Protein AF-A0A9E4EW95-F1 (afdb_monomer)

Solvent-accessible surface area (backbone atoms only — not comparable to full-atom values): 14679 Å² total; per-residue (Å²): 89,63,62,43,69,76,71,65,67,60,86,72,50,52,61,97,91,44,78,39,64,70,54,46,59,75,67,65,57,85,62,44,78,44,60,56,87,43,54,71,61,51,52,59,37,46,76,71,72,33,49,71,48,68,44,77,76,66,42,71,70,36,48,55,52,48,42,46,50,51,10,62,77,68,74,38,46,70,58,31,52,50,54,50,50,52,52,51,56,54,48,54,53,44,40,67,59,47,63,74,57,92,92,58,76,59,47,33,30,38,56,26,42,62,94,32,92,47,28,30,50,9,46,55,23,50,62,36,54,42,32,52,60,17,38,37,34,58,64,44,51,87,38,75,40,37,73,37,82,59,57,68,66,58,53,60,72,56,40,28,52,31,36,43,29,46,61,28,98,87,62,43,67,78,52,50,58,69,40,89,79,40,51,75,29,50,8,52,70,68,68,31,54,45,66,43,42,43,62,89,66,39,37,58,88,42,86,37,27,56,53,37,26,46,54,49,21,36,74,62,43,54,94,65,51,64,82,79,50,55,65,54,46,51,53,51,50,52,30,64,77,56,67,63,32,65,72,89,74,78,74,84,44,43,50,92,48,84,74,136

Radius of gyration: 20.09 Å; Cα contacts (8 Å, |Δi|>4): 382; chains: 1; bounding box: 51×39×61 Å

pLDDT: mean 91.16, std 10.17, range [37.75, 98.81]

Structure (mmCIF, N/CA/C/O backbone):
data_AF-A0A9E4EW95-F1
#
_entry.id   AF-A0A9E4EW95-F1
#
loop_
_atom_site.group_PDB
_atom_site.id
_atom_site.type_symbol
_atom_site.label_atom_id
_atom_site.label_alt_id
_atom_site.label_comp_id
_atom_site.label_asym_id
_atom_site.label_entity_id
_atom_site.label_seq_id
_atom_site.pdbx_PDB_ins_code
_atom_site.Cartn_x
_atom_site.Cartn_y
_atom_site.Cartn_z
_atom_site.occupancy
_atom_site.B_iso_or_equiv
_atom_site.auth_seq_id
_atom_site.auth_comp_id
_atom_site.auth_asym_id
_atom_site.auth_atom_id
_atom_site.pdbx_PDB_model_num
ATOM 1 N N . MET A 1 1 ? -13.437 18.004 9.485 1.00 66.50 1 MET A N 1
ATOM 2 C CA . MET A 1 1 ? -12.598 17.069 10.265 1.00 66.50 1 MET A CA 1
ATOM 3 C C . MET A 1 1 ? -12.919 17.323 11.726 1.00 66.50 1 MET A C 1
ATOM 5 O O . MET A 1 1 ? -13.325 18.446 12.004 1.00 66.50 1 MET A O 1
ATOM 9 N N . ASP A 1 2 ? -12.811 16.333 12.618 1.00 77.31 2 ASP A N 1
ATOM 10 C CA . ASP A 1 2 ? -12.914 16.599 14.064 1.00 77.31 2 ASP A CA 1
ATOM 11 C C . ASP A 1 2 ? -11.919 17.714 14.435 1.00 77.31 2 ASP A C 1
ATOM 13 O O . ASP A 1 2 ? -10.769 17.695 13.984 1.00 77.31 2 ASP A O 1
ATOM 17 N N . GLU A 1 3 ? -12.377 18.722 15.174 1.00 81.25 3 GLU A N 1
ATOM 18 C CA . GLU A 1 3 ? -11.581 19.910 15.497 1.00 81.25 3 GLU A CA 1
ATOM 19 C C . GLU A 1 3 ? -10.337 19.546 16.311 1.00 81.25 3 GLU A C 1
ATOM 21 O O . GLU A 1 3 ? -9.262 20.083 16.063 1.00 81.25 3 GLU A O 1
ATOM 26 N N . ARG A 1 4 ? -10.425 18.517 17.158 1.00 86.25 4 ARG A N 1
ATOM 27 C CA . ARG A 1 4 ? -9.299 18.048 17.973 1.00 86.25 4 ARG A CA 1
ATOM 28 C C . ARG A 1 4 ? -8.192 17.422 17.134 1.00 86.25 4 ARG A C 1
ATOM 30 O O . ARG A 1 4 ? -7.015 17.556 17.460 1.00 86.25 4 ARG A O 1
ATOM 37 N N . ILE A 1 5 ? -8.557 16.761 16.031 1.00 82.88 5 ILE A N 1
ATOM 38 C CA . ILE A 1 5 ? -7.587 16.251 15.050 1.00 82.88 5 ILE A CA 1
ATOM 39 C C . ILE A 1 5 ? -6.911 17.431 14.349 1.00 82.88 5 ILE A C 1
ATOM 41 O O . ILE A 1 5 ? -5.690 17.455 14.214 1.00 82.88 5 ILE A O 1
ATOM 45 N N . ARG A 1 6 ? -7.698 18.432 13.932 1.00 80.06 6 ARG A N 1
ATOM 46 C CA . ARG A 1 6 ? -7.185 19.625 13.243 1.00 80.06 6 ARG A CA 1
ATOM 47 C C . ARG A 1 6 ? -6.208 20.415 14.111 1.00 80.06 6 ARG A C 1
ATOM 49 O O . ARG A 1 6 ? -5.165 20.832 13.621 1.00 80.06 6 ARG A O 1
ATOM 56 N N . GLU A 1 7 ? -6.544 20.599 15.378 1.00 87.25 7 GLU A N 1
ATOM 57 C CA . GLU A 1 7 ? -5.752 21.365 16.339 1.00 87.25 7 GLU A CA 1
ATOM 58 C C . GLU A 1 7 ? -4.664 20.530 17.026 1.00 87.25 7 GLU A C 1
ATOM 60 O O . GLU A 1 7 ? -3.892 21.066 17.817 1.00 87.25 7 GLU A O 1
ATOM 65 N N . ARG A 1 8 ? -4.573 19.228 16.714 1.00 88.19 8 ARG A N 1
ATOM 66 C CA . ARG A 1 8 ? -3.631 18.277 17.329 1.00 88.19 8 ARG A CA 1
ATOM 67 C C . ARG A 1 8 ? -3.741 18.240 18.859 1.00 88.19 8 ARG A C 1
ATOM 69 O O . ARG A 1 8 ? -2.739 18.152 19.561 1.00 88.19 8 ARG A O 1
ATOM 76 N N . THR A 1 9 ? -4.967 18.311 19.370 1.00 91.88 9 THR A N 1
ATOM 77 C CA . THR A 1 9 ? -5.269 18.314 20.811 1.00 91.88 9 THR A CA 1
ATOM 78 C C . THR A 1 9 ? -5.732 16.957 21.334 1.00 91.88 9 THR A C 1
ATOM 80 O O . THR A 1 9 ? -5.944 16.806 22.537 1.00 91.88 9 THR A O 1
ATOM 83 N N . LEU A 1 10 ? -5.884 15.954 20.460 1.00 90.62 10 LEU A N 1
ATOM 84 C CA . LEU A 1 10 ? -6.147 14.588 20.900 1.00 90.62 10 LEU A CA 1
ATOM 85 C C . LEU A 1 10 ? -4.953 14.035 21.697 1.00 90.62 10 LEU A C 1
ATOM 87 O O . LEU A 1 10 ? -3.810 14.202 21.265 1.00 90.62 10 LEU A O 1
ATOM 91 N N . PRO A 1 11 ? -5.198 13.344 22.824 1.00 91.12 11 PRO A N 1
ATOM 92 C CA . PRO A 1 11 ? -4.157 12.616 23.536 1.00 91.12 11 PRO A CA 1
ATOM 93 C C . PRO A 1 11 ? -3.465 11.604 22.619 1.00 91.12 11 PRO A C 1
ATOM 95 O O . PRO A 1 11 ? -4.120 10.912 21.842 1.00 91.12 11 PRO A O 1
ATOM 98 N N . 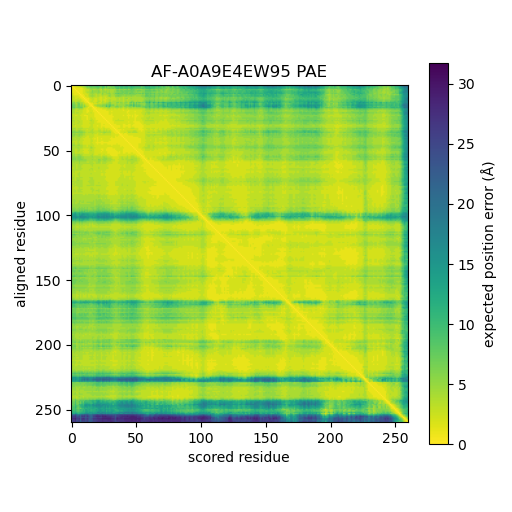THR A 1 12 ? -2.147 11.480 22.752 1.00 90.75 12 THR A N 1
ATOM 99 C CA . THR A 1 12 ? -1.322 10.507 22.022 1.00 90.75 12 THR A CA 1
ATOM 100 C C . THR A 1 12 ? -0.735 9.500 23.014 1.00 90.75 12 THR A C 1
ATOM 102 O O . THR A 1 12 ? 0.426 9.638 23.409 1.00 90.75 12 THR A O 1
ATOM 105 N N . PRO A 1 13 ? -1.520 8.515 23.495 1.00 90.50 13 PRO A N 1
ATOM 106 C CA . PRO A 1 13 ? -1.104 7.589 24.549 1.00 90.50 13 PRO A CA 1
ATOM 107 C C . PRO A 1 13 ? -0.174 6.474 24.027 1.00 90.50 13 PRO A C 1
ATOM 109 O O . PRO A 1 13 ? -0.205 5.347 24.511 1.00 90.50 13 PRO A O 1
ATOM 112 N N . GLY A 1 14 ? 0.651 6.774 23.025 1.00 86.88 14 GLY A N 1
ATOM 113 C CA . GLY A 1 14 ? 1.539 5.824 22.371 1.00 86.88 14 GLY A CA 1
ATOM 114 C C . GLY A 1 14 ? 1.938 6.264 20.967 1.00 86.88 14 GLY A C 1
ATOM 115 O O . GLY A 1 14 ? 1.581 7.351 20.503 1.00 86.88 14 GLY A O 1
ATOM 116 N N . ASN A 1 15 ? 2.690 5.395 20.308 1.00 83.88 15 ASN A N 1
ATOM 117 C CA . ASN A 1 15 ? 3.054 5.460 18.900 1.00 83.88 15 ASN A CA 1
ATOM 118 C C . ASN A 1 15 ? 3.160 4.025 18.346 1.00 83.88 15 ASN A C 1
ATOM 120 O O . ASN A 1 15 ? 2.711 3.080 18.991 1.00 83.88 15 ASN A O 1
ATOM 124 N N . TRP A 1 16 ? 3.735 3.865 17.153 1.00 72.44 16 TRP A N 1
ATOM 125 C CA . TRP A 1 16 ? 3.917 2.551 16.531 1.00 72.44 16 TRP A CA 1
ATOM 126 C C . TRP A 1 16 ? 4.756 1.576 17.379 1.00 72.44 16 TRP A C 1
ATOM 128 O O . TRP A 1 16 ? 4.448 0.388 17.431 1.00 72.44 16 TRP A O 1
ATOM 138 N N . ASP A 1 17 ? 5.770 2.078 18.088 1.00 76.56 17 ASP A N 1
ATOM 139 C CA . ASP A 1 17 ? 6.727 1.257 18.839 1.00 76.56 17 ASP A CA 1
ATOM 140 C C . ASP A 1 17 ? 6.280 0.960 20.278 1.00 76.56 17 ASP A C 1
ATOM 142 O O . ASP A 1 17 ? 6.787 0.035 20.913 1.00 76.56 17 ASP A O 1
ATOM 146 N N . PHE A 1 18 ? 5.377 1.771 20.839 1.00 85.62 18 PHE A N 1
ATOM 147 C CA . PHE A 1 18 ? 5.041 1.718 22.259 1.00 85.62 18 PHE A CA 1
ATOM 148 C C . PHE A 1 18 ? 3.599 2.137 22.564 1.00 85.62 18 PHE A C 1
ATOM 150 O O . PHE A 1 18 ? 3.128 3.186 22.121 1.00 85.62 18 PHE A O 1
ATOM 157 N N . VAL A 1 19 ? 2.941 1.367 23.435 1.00 92.31 19 VAL A N 1
ATOM 158 C CA . VAL A 1 19 ? 1.582 1.609 23.938 1.00 92.31 19 VAL A CA 1
ATOM 159 C C . VAL A 1 19 ? 1.640 1.977 25.428 1.00 92.31 19 VAL A C 1
ATOM 161 O O . VAL A 1 19 ? 2.064 1.177 26.259 1.00 92.31 19 VAL A O 1
ATOM 164 N N . ASN A 1 20 ? 1.201 3.187 25.797 1.00 95.06 20 ASN A N 1
ATOM 165 C CA . ASN A 1 20 ? 1.182 3.639 27.191 1.00 95.06 20 ASN A CA 1
ATOM 166 C C . ASN A 1 20 ? -0.132 3.239 27.880 1.00 95.06 20 ASN A C 1
ATOM 168 O O . ASN A 1 20 ? -1.130 3.962 27.815 1.00 95.06 20 ASN A O 1
ATOM 172 N N . ILE A 1 21 ? -0.122 2.095 28.564 1.00 95.44 21 ILE A N 1
ATOM 173 C CA . ILE A 1 21 ? -1.317 1.507 29.180 1.00 95.44 21 ILE A CA 1
ATOM 174 C C . ILE A 1 21 ? -1.959 2.448 30.210 1.00 95.44 21 ILE A C 1
ATOM 176 O O . ILE A 1 21 ? -3.175 2.629 30.188 1.00 95.44 21 ILE A O 1
ATOM 180 N N . GLU A 1 22 ? -1.188 3.092 31.091 1.00 94.50 22 GLU A N 1
ATOM 181 C CA . GLU A 1 22 ? -1.738 4.007 32.100 1.00 94.50 22 GLU A CA 1
ATOM 182 C C . GLU A 1 22 ? -2.414 5.227 31.470 1.00 94.50 22 GLU A C 1
ATOM 184 O O . GLU A 1 22 ? -3.473 5.657 31.933 1.00 94.50 22 GLU A O 1
ATOM 189 N N . SER A 1 23 ? -1.829 5.764 30.398 1.00 96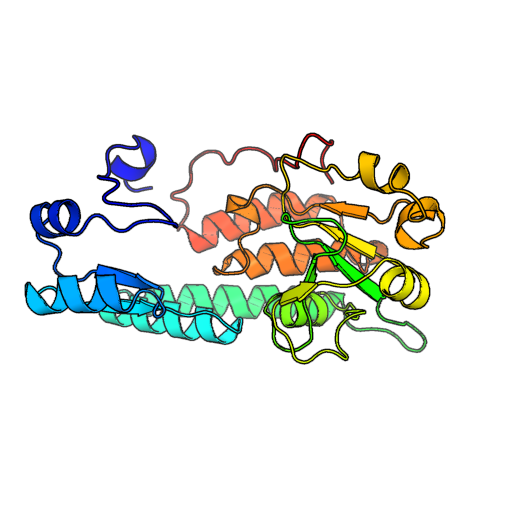.06 23 SER A N 1
ATOM 190 C CA . SER A 1 23 ? -2.407 6.885 29.658 1.00 96.06 23 SER A CA 1
ATOM 191 C C . SER A 1 23 ? -3.700 6.474 28.965 1.00 96.06 23 SER A C 1
ATOM 193 O O . SER A 1 23 ? -4.659 7.236 29.015 1.00 96.06 23 SER A O 1
ATOM 195 N N . ILE A 1 24 ? -3.768 5.272 28.381 1.00 96.19 24 ILE A N 1
ATOM 196 C CA . ILE A 1 24 ? -5.009 4.739 27.797 1.00 96.19 24 ILE A CA 1
ATOM 197 C C . ILE A 1 24 ? -6.085 4.584 28.873 1.00 96.19 24 ILE A C 1
ATOM 199 O O . ILE A 1 24 ? -7.202 5.055 28.692 1.00 96.19 24 ILE A O 1
ATOM 203 N N . VAL A 1 25 ? -5.754 3.993 30.023 1.00 96.19 25 VAL A N 1
ATOM 204 C CA . VAL A 1 25 ? -6.706 3.795 31.131 1.00 96.19 25 VAL A CA 1
ATOM 205 C C . VAL A 1 25 ? -7.258 5.128 31.640 1.00 96.19 25 VAL A C 1
ATOM 207 O O . VAL A 1 25 ? -8.451 5.233 31.923 1.00 96.19 25 VAL A O 1
ATOM 210 N N . ALA A 1 26 ? -6.419 6.166 31.714 1.00 96.00 26 ALA A N 1
ATOM 211 C CA . ALA A 1 26 ? -6.837 7.504 32.126 1.00 96.00 26 ALA A CA 1
ATOM 212 C C . ALA A 1 26 ? -7.847 8.155 31.162 1.00 96.00 26 ALA A C 1
ATOM 214 O O . ALA A 1 26 ? -8.601 9.030 31.588 1.00 96.00 26 ALA A O 1
ATOM 215 N N . LEU A 1 27 ? -7.893 7.726 29.894 1.00 96.25 27 LEU A N 1
ATOM 216 C CA . LEU A 1 27 ? -8.886 8.180 28.913 1.00 96.25 27 LEU A CA 1
ATOM 217 C C . LEU A 1 27 ? -10.254 7.513 29.083 1.00 96.25 27 LEU A C 1
ATOM 219 O O . LEU A 1 27 ? -11.211 7.978 28.473 1.00 96.25 27 LEU A O 1
ATOM 223 N N . GLN A 1 28 ? -10.345 6.455 29.898 1.00 95.88 28 GLN A N 1
ATOM 224 C CA . GLN A 1 28 ? -11.566 5.676 30.128 1.00 95.88 28 GLN A CA 1
ATOM 225 C C . GLN A 1 28 ? -12.257 5.227 28.821 1.00 95.88 28 GLN A C 1
ATOM 227 O O . GLN A 1 28 ? -13.436 5.521 28.628 1.00 95.88 28 GLN A O 1
ATOM 232 N N . PRO A 1 29 ? -11.541 4.559 27.894 1.00 96.31 29 PRO A N 1
ATOM 233 C CA . PRO A 1 29 ? -12.111 4.167 26.612 1.00 96.31 29 PRO A CA 1
ATOM 234 C C . PRO A 1 29 ? -13.138 3.039 26.765 1.00 96.31 29 PRO A C 1
ATOM 236 O O . PRO A 1 29 ? -12.940 2.111 27.548 1.00 96.31 29 PRO A O 1
ATOM 239 N N . ASP A 1 30 ? -14.185 3.077 25.939 1.00 96.50 30 ASP A N 1
ATOM 240 C CA . ASP A 1 30 ? -15.141 1.969 25.802 1.00 96.50 30 ASP A CA 1
ATOM 241 C C . ASP A 1 30 ? -14.554 0.794 24.994 1.00 96.50 30 ASP A C 1
ATOM 243 O O . ASP A 1 30 ? -14.962 -0.355 25.158 1.00 96.50 30 ASP A O 1
ATOM 247 N N . LEU A 1 31 ? -13.601 1.089 24.104 1.00 96.56 31 LEU A N 1
ATOM 248 C CA . LEU A 1 31 ? -12.911 0.139 23.235 1.00 96.56 31 LEU A CA 1
ATOM 249 C C . LEU A 1 31 ? -11.541 0.701 22.844 1.00 96.56 31 LEU A C 1
ATOM 251 O O . LEU A 1 31 ? -11.415 1.894 22.557 1.00 96.56 31 LEU A O 1
ATOM 255 N N . VAL A 1 32 ? -10.534 -0.165 22.762 1.00 95.75 32 VAL A N 1
ATOM 256 C CA . VAL A 1 32 ? -9.222 0.160 22.189 1.00 95.75 32 VAL A CA 1
ATOM 257 C C . VAL A 1 32 ? -8.997 -0.677 20.930 1.00 95.75 32 VAL A C 1
ATOM 259 O O . VAL A 1 32 ? -9.229 -1.880 20.939 1.00 95.75 32 VAL A O 1
ATOM 262 N N . ILE A 1 33 ? -8.549 -0.051 19.841 1.00 94.25 33 ILE A N 1
ATOM 263 C CA . ILE A 1 33 ? -8.183 -0.742 18.596 1.00 94.25 33 ILE A CA 1
ATOM 264 C C . ILE A 1 33 ? -6.658 -0.804 18.523 1.00 94.25 33 ILE A C 1
ATOM 266 O O . ILE A 1 33 ? -6.017 0.245 18.589 1.00 94.25 33 ILE A O 1
ATOM 270 N N . LEU A 1 34 ? -6.086 -2.004 18.404 1.00 92.31 34 LEU A N 1
ATOM 271 C CA . LEU A 1 34 ? -4.635 -2.230 18.348 1.00 92.31 34 LEU A CA 1
ATOM 272 C C . LEU A 1 34 ? -4.271 -3.238 17.269 1.00 92.31 34 LEU A C 1
ATOM 274 O O . LEU A 1 34 ? -5.096 -4.048 16.857 1.00 92.31 34 LEU A O 1
ATOM 278 N N . TRP A 1 35 ? -3.003 -3.234 16.869 1.00 91.19 35 TRP A N 1
ATOM 279 C CA . TRP A 1 35 ? -2.462 -4.301 16.041 1.00 91.19 35 TRP A CA 1
ATOM 280 C C . TRP A 1 35 ? -2.498 -5.632 16.795 1.00 91.19 35 TRP A C 1
ATOM 282 O O . TRP A 1 35 ? -2.065 -5.705 17.947 1.00 91.19 35 TRP A O 1
ATOM 292 N N . SER A 1 36 ? -2.979 -6.696 16.154 1.00 91.56 36 SER A N 1
ATOM 293 C CA . SER A 1 36 ? -3.196 -7.989 16.812 1.00 91.56 36 SER A CA 1
ATOM 294 C C . SER A 1 36 ? -1.909 -8.635 17.325 1.00 91.56 36 SER A C 1
ATOM 296 O O . SER A 1 36 ? -1.976 -9.485 18.198 1.00 91.56 36 SER A O 1
ATOM 298 N N . GLY A 1 37 ? -0.743 -8.240 16.802 1.00 89.62 37 GLY A N 1
ATOM 299 C CA . GLY A 1 37 ? 0.562 -8.718 17.272 1.00 89.62 37 GLY A CA 1
ATOM 300 C C . GLY A 1 37 ? 1.045 -8.081 18.582 1.00 89.62 37 GLY A C 1
ATOM 301 O O . GLY A 1 37 ? 2.124 -8.422 19.057 1.00 89.62 37 GLY A O 1
ATOM 302 N N . GLN A 1 38 ? 0.297 -7.140 19.167 1.00 90.44 38 GLN A N 1
ATOM 303 C CA . GLN A 1 38 ? 0.663 -6.466 20.419 1.00 90.44 38 GLN A CA 1
ATOM 304 C C . GLN A 1 38 ? 0.147 -7.222 21.657 1.00 90.44 38 GLN A C 1
ATOM 306 O O . GLN A 1 38 ? -0.450 -6.617 22.550 1.00 90.44 38 GLN A O 1
ATOM 311 N N . ASP A 1 39 ? 0.396 -8.534 21.728 1.00 92.88 39 ASP A N 1
ATOM 312 C CA . ASP A 1 39 ? -0.162 -9.456 22.735 1.00 92.88 39 ASP A CA 1
ATOM 313 C C . ASP A 1 39 ? -0.027 -8.946 24.180 1.00 92.88 39 ASP A C 1
ATOM 315 O O . ASP A 1 39 ? -0.987 -8.972 24.950 1.00 92.88 39 ASP A O 1
ATOM 319 N N . GLU A 1 40 ? 1.150 -8.430 24.551 1.00 93.88 40 GLU A N 1
ATOM 320 C CA . GLU A 1 40 ? 1.406 -7.909 25.901 1.00 93.88 40 GLU A CA 1
ATOM 321 C C . GLU A 1 40 ? 0.533 -6.689 26.230 1.00 93.88 40 GLU A C 1
ATOM 323 O O . GLU A 1 40 ? 0.010 -6.570 27.338 1.00 93.88 40 GLU A O 1
ATOM 328 N N . SER A 1 41 ? 0.348 -5.787 25.260 1.00 94.75 41 SER A N 1
ATOM 329 C CA . SER A 1 41 ? -0.479 -4.587 25.437 1.00 94.75 41 SER A CA 1
ATOM 330 C C . SER A 1 41 ? -1.964 -4.933 25.468 1.00 94.75 41 SER A C 1
ATOM 332 O O . SER A 1 41 ? -2.700 -4.378 26.283 1.00 94.75 41 SER A O 1
ATOM 334 N N . ILE A 1 42 ? -2.392 -5.876 24.623 1.00 95.50 42 ILE A N 1
ATOM 335 C CA . ILE A 1 42 ? -3.762 -6.399 24.605 1.00 95.50 42 ILE A CA 1
ATOM 336 C C . ILE A 1 42 ? -4.091 -7.008 25.973 1.00 95.50 42 ILE A C 1
ATOM 338 O O . ILE A 1 42 ? -5.031 -6.558 26.628 1.00 95.50 42 ILE A O 1
ATOM 342 N N . ALA A 1 43 ? -3.262 -7.935 26.464 1.00 96.62 43 ALA A N 1
ATOM 343 C CA . ALA A 1 43 ? -3.468 -8.584 27.757 1.00 96.62 43 ALA A CA 1
ATOM 344 C C . ALA A 1 43 ? -3.508 -7.577 28.922 1.00 96.62 43 ALA A C 1
ATOM 346 O O . ALA A 1 43 ? -4.360 -7.679 29.806 1.00 96.62 43 ALA A O 1
ATOM 347 N N . ALA A 1 44 ? -2.627 -6.570 28.914 1.00 96.25 44 ALA A N 1
ATOM 348 C CA . ALA A 1 44 ? -2.585 -5.544 29.954 1.00 96.25 44 ALA A CA 1
ATOM 349 C C . ALA A 1 44 ? -3.833 -4.638 29.974 1.00 96.25 44 ALA A C 1
ATOM 351 O O . ALA A 1 44 ? -4.224 -4.156 31.042 1.00 96.25 44 ALA A O 1
ATOM 352 N N . LEU A 1 45 ? -4.455 -4.382 28.819 1.00 97.00 45 LEU A N 1
ATOM 353 C CA . LEU A 1 45 ? -5.713 -3.634 28.723 1.00 97.00 45 LEU A CA 1
ATOM 354 C C . LEU A 1 45 ? -6.906 -4.489 29.162 1.00 97.00 45 LEU A C 1
ATOM 356 O O . LEU A 1 45 ? -7.735 -4.023 29.950 1.00 97.00 45 LEU A O 1
ATOM 360 N N . GLU A 1 46 ? -6.954 -5.747 28.726 1.00 96.81 46 GLU A N 1
ATOM 361 C CA . GLU A 1 46 ? -8.013 -6.689 29.095 1.00 96.81 46 GLU A CA 1
ATOM 362 C C . GLU A 1 46 ? -8.021 -6.991 30.603 1.00 96.81 46 GLU A C 1
ATOM 364 O O . GLU A 1 46 ? -9.091 -7.014 31.215 1.00 96.81 46 GLU A O 1
ATOM 369 N N . GLU A 1 47 ? -6.853 -7.125 31.250 1.00 97.38 47 GLU A N 1
ATOM 370 C CA . GLU A 1 47 ? -6.742 -7.285 32.714 1.00 97.38 47 GLU A CA 1
ATOM 371 C C . GLU A 1 47 ? -7.345 -6.089 33.472 1.00 97.38 47 GLU A C 1
ATOM 373 O O . GLU A 1 47 ? -7.884 -6.229 34.573 1.00 97.38 47 GLU A O 1
ATOM 378 N N . LYS A 1 48 ? -7.304 -4.899 32.865 1.00 96.62 48 LYS A N 1
ATOM 379 C CA . LYS A 1 48 ? -7.904 -3.671 33.405 1.00 96.62 48 LYS A CA 1
ATOM 380 C C . LYS A 1 48 ? -9.380 -3.513 33.030 1.00 96.62 48 LYS A C 1
ATOM 382 O O . LYS A 1 48 ? -9.977 -2.490 33.362 1.00 96.62 48 LYS A O 1
ATOM 387 N N . GLY A 1 49 ? -9.975 -4.517 32.384 1.00 96.75 49 GLY A N 1
ATOM 388 C CA . GLY A 1 49 ? -11.381 -4.543 31.991 1.00 96.75 49 GLY A CA 1
ATOM 389 C C . GLY A 1 49 ? -11.710 -3.672 30.780 1.00 96.75 49 GLY A C 1
ATOM 390 O O . GLY A 1 49 ? -12.880 -3.349 30.584 1.00 96.75 49 GLY A O 1
ATOM 391 N N . ILE A 1 50 ? -10.706 -3.272 29.994 1.00 98.12 50 ILE A N 1
ATOM 392 C CA . ILE A 1 50 ? -10.891 -2.474 28.780 1.00 98.12 50 ILE A CA 1
ATOM 393 C C . ILE A 1 50 ? -10.986 -3.430 27.583 1.00 98.12 50 ILE A C 1
ATOM 395 O O . ILE A 1 50 ? -10.031 -4.166 27.335 1.00 98.12 50 ILE A O 1
ATOM 399 N N . PRO A 1 51 ? -12.099 -3.433 26.827 1.00 97.00 51 PRO A N 1
ATOM 400 C CA . PRO A 1 51 ? -12.216 -4.236 25.616 1.00 97.00 51 PRO A CA 1
ATOM 401 C C . PRO A 1 51 ? -11.192 -3.821 24.556 1.00 97.00 51 PRO A C 1
ATOM 403 O O . PRO A 1 51 ? -10.962 -2.627 24.339 1.00 97.00 51 PRO A O 1
ATOM 406 N N . VAL A 1 52 ? -10.631 -4.805 23.851 1.00 96.75 52 VAL A N 1
ATOM 407 C CA . VAL A 1 52 ? -9.690 -4.578 22.750 1.00 96.75 52 VAL A CA 1
ATOM 408 C C . VAL A 1 52 ? -10.204 -5.220 21.462 1.00 96.75 52 VAL A C 1
ATOM 410 O O . VAL A 1 52 ? -10.675 -6.355 21.463 1.00 96.75 52 VAL A O 1
ATOM 413 N N . PHE A 1 53 ? -10.108 -4.490 20.353 1.00 96.06 53 PHE A N 1
ATOM 414 C CA . PHE A 1 53 ? -10.333 -4.998 19.003 1.00 96.06 53 PHE A CA 1
ATOM 415 C C . PHE A 1 53 ? -8.996 -5.055 18.255 1.00 96.06 53 PHE A C 1
ATOM 417 O O . PHE A 1 53 ? -8.404 -4.019 17.945 1.00 96.06 53 PHE A O 1
ATOM 424 N N . GLY A 1 54 ? -8.507 -6.270 18.006 1.00 93.88 54 GLY A N 1
ATOM 425 C CA . GLY A 1 54 ? -7.264 -6.513 17.276 1.00 93.88 54 GLY A CA 1
ATOM 426 C C . GLY A 1 54 ? -7.459 -6.418 15.761 1.00 93.88 54 GLY A C 1
ATOM 427 O O . GLY A 1 54 ? -8.345 -7.077 15.221 1.00 93.88 54 GLY A O 1
ATOM 428 N N . VAL A 1 55 ? -6.615 -5.638 15.088 1.00 92.69 55 VAL A N 1
ATOM 429 C CA . VAL A 1 55 ? -6.564 -5.486 13.624 1.00 92.69 55 VAL A CA 1
ATOM 430 C C . VAL A 1 55 ? -5.273 -6.074 13.057 1.00 92.69 55 VAL A C 1
ATOM 432 O O . VAL A 1 55 ? -4.234 -6.041 13.720 1.00 92.69 55 VAL A O 1
ATOM 435 N N . TYR A 1 56 ? -5.342 -6.641 11.856 1.00 90.56 56 TYR A N 1
ATOM 436 C CA . TYR A 1 56 ? -4.199 -7.237 11.165 1.00 90.56 56 TYR A CA 1
ATOM 437 C C . TYR A 1 56 ? -4.465 -7.298 9.665 1.00 90.56 56 TYR A C 1
ATOM 439 O O . TYR A 1 56 ? -5.506 -7.793 9.229 1.00 90.56 56 TYR A O 1
ATOM 447 N N . ILE A 1 57 ? -3.490 -6.840 8.883 1.00 91.38 57 ILE A N 1
ATOM 448 C CA . ILE A 1 57 ? -3.604 -6.711 7.431 1.00 91.38 57 ILE A CA 1
ATOM 449 C C . ILE A 1 57 ? -2.474 -7.499 6.774 1.00 91.38 57 ILE A C 1
ATOM 451 O O . ILE A 1 57 ? -1.324 -7.064 6.771 1.00 91.38 57 ILE A O 1
ATOM 455 N N . GLU A 1 58 ? -2.821 -8.633 6.175 1.00 89.94 58 GLU A N 1
ATOM 456 C CA . GLU A 1 58 ? -1.966 -9.381 5.246 1.00 89.94 58 GLU A CA 1
ATOM 457 C C . GLU A 1 58 ? -2.346 -9.093 3.795 1.00 89.94 58 GLU A C 1
ATOM 459 O O . GLU A 1 58 ? -1.503 -9.148 2.897 1.00 89.94 58 GLU A O 1
ATOM 464 N N . ARG A 1 59 ? -3.637 -8.827 3.565 1.00 93.94 59 ARG A N 1
ATOM 465 C CA . ARG A 1 59 ? -4.248 -8.651 2.251 1.00 93.94 59 ARG A CA 1
ATOM 466 C C . ARG A 1 59 ? -5.197 -7.459 2.217 1.00 93.94 59 ARG A C 1
ATOM 468 O O . ARG A 1 59 ? -5.809 -7.107 3.223 1.00 93.94 59 ARG A O 1
ATOM 475 N N . PHE A 1 60 ? -5.443 -6.888 1.041 1.00 95.31 60 PHE A N 1
ATOM 476 C CA . PHE A 1 60 ? -6.425 -5.801 0.888 1.00 95.31 60 PHE A CA 1
ATOM 477 C C . PHE A 1 60 ? -7.854 -6.218 1.255 1.00 95.31 60 PHE A C 1
ATOM 479 O O . PHE A 1 60 ? -8.644 -5.390 1.710 1.00 95.31 60 PHE A O 1
ATOM 486 N N . ALA A 1 61 ? -8.185 -7.507 1.138 1.00 95.19 61 ALA A N 1
ATOM 487 C CA . ALA A 1 61 ? -9.451 -8.041 1.638 1.00 95.19 61 ALA A CA 1
ATOM 488 C C . ALA A 1 61 ? -9.607 -7.872 3.163 1.00 95.19 61 ALA A C 1
ATOM 490 O O . ALA A 1 61 ? -10.731 -7.807 3.660 1.00 95.19 61 ALA A O 1
ATOM 491 N N . ASP A 1 62 ? -8.507 -7.792 3.911 1.00 95.69 62 ASP A N 1
ATOM 492 C CA . ASP A 1 62 ? -8.522 -7.616 5.364 1.00 95.69 62 ASP A CA 1
ATOM 493 C C . ASP A 1 62 ? -8.954 -6.194 5.719 1.00 95.69 62 ASP A C 1
ATOM 495 O O . ASP A 1 62 ? -9.832 -6.025 6.561 1.00 95.69 62 ASP A O 1
ATOM 499 N N . ILE A 1 63 ? -8.485 -5.195 4.960 1.00 96.50 63 ILE A N 1
ATOM 500 C CA . ILE A 1 63 ? -8.949 -3.801 5.055 1.00 96.50 63 ILE A CA 1
ATOM 501 C C . ILE A 1 63 ? -10.476 -3.742 4.906 1.00 96.50 63 ILE A C 1
ATOM 503 O O . ILE A 1 63 ? -11.158 -3.025 5.635 1.00 96.50 63 ILE A O 1
ATOM 507 N N . HIS A 1 64 ? -11.050 -4.516 3.978 1.00 96.38 64 HIS A N 1
ATOM 508 C CA . HIS A 1 64 ? -12.499 -4.503 3.746 1.00 96.38 64 HIS A CA 1
ATOM 509 C C . HIS A 1 64 ? -13.270 -5.117 4.919 1.00 96.38 64 HIS A C 1
ATOM 511 O O . HIS A 1 64 ? -14.323 -4.604 5.316 1.00 96.38 64 HIS A O 1
ATOM 517 N N . ARG A 1 65 ? -12.733 -6.198 5.502 1.00 96.50 65 ARG A N 1
ATOM 518 C CA . ARG A 1 65 ? -13.297 -6.819 6.708 1.00 96.50 65 ARG A CA 1
ATOM 519 C C . ARG A 1 65 ? -13.212 -5.876 7.903 1.00 96.50 65 ARG A C 1
ATOM 521 O O . ARG A 1 65 ? -14.196 -5.745 8.625 1.00 96.50 65 ARG A O 1
ATOM 528 N N . GLU A 1 66 ? -12.094 -5.180 8.072 1.00 96.06 66 GLU A N 1
ATOM 529 C CA . GLU A 1 66 ? -11.902 -4.203 9.144 1.00 96.06 66 GLU A CA 1
ATOM 530 C C . GLU A 1 66 ? -12.850 -3.011 9.010 1.00 96.06 66 GLU A C 1
ATOM 532 O O . GLU A 1 66 ? -13.500 -2.649 9.985 1.00 96.06 66 GLU A O 1
ATOM 537 N N . ILE A 1 67 ? -13.026 -2.446 7.811 1.00 97.06 67 ILE A N 1
ATOM 538 C CA . ILE A 1 67 ? -14.004 -1.370 7.576 1.00 97.06 67 ILE A CA 1
ATOM 539 C C . ILE A 1 67 ? -15.428 -1.825 7.917 1.00 97.06 67 ILE A C 1
ATOM 541 O O . ILE A 1 67 ? -16.179 -1.075 8.543 1.00 97.06 67 ILE A O 1
ATOM 545 N N . THR A 1 68 ? -15.793 -3.058 7.557 1.00 97.88 68 THR A N 1
ATOM 546 C CA . THR A 1 68 ? -17.100 -3.636 7.908 1.00 97.88 68 THR A CA 1
ATOM 547 C C . THR A 1 68 ? -17.257 -3.759 9.425 1.00 97.88 68 THR A C 1
ATOM 549 O O . THR A 1 68 ? -18.231 -3.254 9.983 1.00 97.88 68 THR A O 1
ATOM 552 N N . ALA A 1 69 ? -16.273 -4.358 10.103 1.00 97.12 69 ALA A N 1
ATOM 553 C CA . ALA A 1 69 ? -16.289 -4.552 11.550 1.00 97.12 69 ALA A CA 1
ATOM 554 C C . ALA A 1 69 ? -16.314 -3.218 12.314 1.00 97.12 69 ALA A C 1
ATOM 556 O O . ALA A 1 69 ? -17.091 -3.050 13.250 1.00 97.12 69 ALA A O 1
ATOM 557 N N . LEU A 1 70 ? -15.526 -2.229 11.885 1.00 96.38 70 LEU A N 1
ATOM 558 C CA . LEU A 1 70 ? -15.549 -0.883 12.458 1.00 96.38 70 LEU A CA 1
ATOM 559 C C . LEU A 1 70 ? -16.903 -0.203 12.236 1.00 96.38 70 LEU A C 1
ATOM 561 O O . LEU A 1 70 ? -17.392 0.484 13.134 1.00 96.38 70 LEU A O 1
ATOM 565 N N . GLY A 1 71 ? -17.542 -0.421 11.085 1.00 97.44 71 GLY A N 1
ATOM 566 C CA . GLY A 1 71 ? -18.911 0.021 10.827 1.00 97.44 71 GLY A CA 1
ATOM 567 C C . GLY A 1 71 ? -19.911 -0.560 11.827 1.00 97.44 71 GLY A C 1
ATOM 568 O O . GLY A 1 71 ? -20.757 0.168 12.341 1.00 97.44 71 GLY A O 1
ATOM 569 N N . GLU A 1 72 ? -19.795 -1.845 12.160 1.00 97.56 72 GLU A N 1
ATOM 570 C CA . GLU A 1 72 ? -20.638 -2.496 13.170 1.00 97.56 72 GLU A CA 1
ATOM 571 C C . GLU A 1 72 ? -20.365 -1.970 14.584 1.00 97.56 72 GLU A C 1
ATOM 573 O O . GLU A 1 72 ? -21.303 -1.593 15.288 1.00 97.56 72 GLU A O 1
ATOM 578 N N . LEU A 1 73 ? -19.090 -1.874 14.975 1.00 96.50 73 LEU A N 1
ATOM 579 C CA . LEU A 1 73 ? -18.660 -1.411 16.299 1.00 96.50 73 LEU A CA 1
ATOM 580 C C . LEU A 1 73 ? -19.061 0.041 16.578 1.00 96.50 73 LEU A C 1
ATOM 582 O O . LEU A 1 73 ? -19.373 0.395 17.712 1.00 96.50 73 LEU A O 1
ATOM 586 N N . THR A 1 74 ? -19.056 0.886 15.547 1.00 95.50 74 THR A N 1
ATOM 587 C CA . THR A 1 74 ? -19.350 2.322 15.672 1.00 95.50 74 THR A CA 1
ATOM 588 C C . THR A 1 74 ? -20.787 2.691 15.299 1.00 95.50 74 THR A C 1
ATOM 590 O O . THR A 1 74 ? -21.161 3.857 15.418 1.00 95.50 74 THR A O 1
ATOM 593 N N . GLY A 1 75 ? -21.600 1.732 14.841 1.00 97.25 75 GLY A N 1
ATOM 594 C CA . GLY A 1 75 ? -22.958 1.996 14.353 1.00 97.25 75 GLY A CA 1
ATOM 595 C C . GLY A 1 75 ? -22.997 2.819 13.058 1.00 97.25 75 GLY A C 1
ATOM 596 O O . GLY A 1 75 ? -23.923 3.599 12.843 1.00 97.25 75 GLY A O 1
ATOM 597 N N . THR A 1 76 ? -21.971 2.687 12.214 1.00 96.88 76 THR A N 1
ATOM 598 C CA . THR A 1 76 ? -21.810 3.408 10.940 1.00 96.88 76 THR A CA 1
ATOM 599 C C . THR A 1 76 ? -21.800 2.473 9.724 1.00 96.88 76 THR A C 1
ATOM 601 O O . THR A 1 76 ? -21.131 2.728 8.724 1.00 96.88 76 THR A O 1
ATOM 604 N N . GLN A 1 77 ? -22.577 1.389 9.777 1.00 98.38 77 GLN A N 1
ATOM 605 C CA . GLN A 1 77 ? -22.613 0.338 8.753 1.00 98.38 77 GLN A CA 1
ATOM 606 C C . GLN A 1 77 ? -22.936 0.868 7.348 1.00 98.38 77 GLN A C 1
ATOM 608 O O . GLN A 1 77 ? -22.310 0.447 6.380 1.00 98.38 77 GLN A O 1
ATOM 613 N N . GLU A 1 78 ? -23.874 1.815 7.223 1.00 98.12 78 GLU A N 1
ATOM 614 C CA . GLU A 1 78 ? -24.208 2.431 5.928 1.00 98.12 78 GLU A CA 1
ATOM 615 C C . GLU A 1 78 ? -22.991 3.124 5.308 1.00 98.12 78 GLU A C 1
ATOM 617 O O . GLU A 1 78 ? -22.718 2.980 4.117 1.00 98.12 78 GLU A O 1
ATOM 622 N N . ARG A 1 79 ? -22.211 3.822 6.139 1.00 96.62 79 ARG A N 1
ATOM 623 C CA . ARG A 1 79 ? -20.992 4.495 5.703 1.00 96.62 79 ARG A CA 1
ATOM 624 C C . ARG A 1 79 ? -19.892 3.498 5.349 1.00 96.62 79 ARG A C 1
ATOM 626 O O . ARG A 1 79 ? -19.188 3.710 4.367 1.00 96.62 79 ARG A O 1
ATOM 633 N N . ALA A 1 80 ? -19.742 2.421 6.116 1.00 98.06 80 ALA A N 1
ATOM 634 C CA . ALA A 1 80 ? -18.813 1.346 5.778 1.00 98.06 80 ALA A CA 1
ATOM 635 C C . ALA A 1 80 ? -19.148 0.736 4.405 1.00 98.06 80 ALA A C 1
ATOM 637 O O . ALA A 1 80 ? -18.264 0.616 3.561 1.00 98.06 80 ALA A O 1
ATOM 638 N N . ALA A 1 81 ? -20.425 0.443 4.139 1.00 98.25 81 ALA A N 1
ATOM 639 C CA . ALA A 1 81 ? -20.872 -0.080 2.848 1.00 98.25 81 ALA A CA 1
ATOM 640 C C . ALA A 1 81 ? -20.603 0.894 1.686 1.00 98.25 81 ALA A C 1
ATOM 642 O O . ALA A 1 81 ? -20.121 0.474 0.636 1.00 98.25 81 ALA A O 1
ATOM 643 N N . GLU A 1 82 ? -20.854 2.194 1.878 1.00 97.69 82 GLU A N 1
ATOM 644 C CA . GLU A 1 82 ? -20.534 3.233 0.888 1.00 97.69 82 GLU A CA 1
ATOM 645 C C . GLU A 1 82 ? -19.033 3.262 0.558 1.00 97.69 82 GLU A C 1
ATOM 647 O O . GLU A 1 82 ? -18.649 3.280 -0.610 1.00 97.69 82 GLU A O 1
ATOM 652 N N . LEU A 1 83 ? -18.174 3.228 1.582 1.00 97.44 83 LEU A N 1
ATOM 653 C CA . LEU A 1 83 ? -16.719 3.239 1.419 1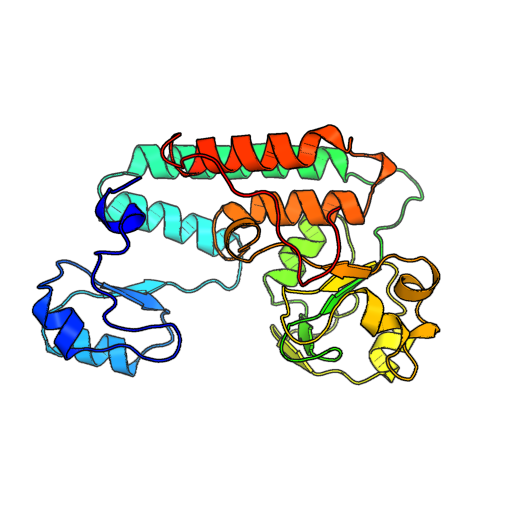.00 97.44 83 LEU A CA 1
ATOM 654 C C . LEU A 1 83 ? -16.203 2.020 0.644 1.00 97.44 83 LEU A C 1
ATOM 656 O O . LEU A 1 83 ? -15.305 2.158 -0.187 1.00 97.44 83 LEU A O 1
ATOM 660 N N . LEU A 1 84 ? -16.771 0.839 0.894 1.00 97.94 84 LEU A N 1
ATOM 661 C CA . LEU A 1 84 ? -16.405 -0.386 0.182 1.00 97.94 84 LEU A CA 1
ATOM 662 C C . LEU A 1 84 ? -16.884 -0.374 -1.273 1.00 97.94 84 LEU A C 1
ATOM 664 O O . LEU A 1 84 ? -16.148 -0.820 -2.149 1.00 97.94 84 LEU A O 1
ATOM 668 N N . ALA A 1 85 ? -18.066 0.187 -1.544 1.00 97.31 85 ALA A N 1
ATOM 669 C CA . ALA A 1 85 ? -18.552 0.376 -2.910 1.00 97.31 85 ALA A CA 1
ATOM 670 C C . ALA A 1 85 ? -17.640 1.327 -3.704 1.00 97.31 85 ALA A C 1
ATOM 672 O O . ALA A 1 85 ? -17.242 1.000 -4.817 1.00 97.31 85 ALA A O 1
ATOM 673 N N . ILE A 1 86 ? -17.223 2.447 -3.096 1.00 94.69 86 ILE A N 1
ATOM 674 C CA . ILE A 1 86 ? -16.229 3.356 -3.693 1.00 94.69 86 ILE A CA 1
ATOM 675 C C . ILE A 1 86 ? -14.936 2.597 -4.008 1.00 94.69 86 ILE A C 1
ATOM 677 O O . ILE A 1 86 ? -14.402 2.723 -5.106 1.00 94.69 86 ILE A O 1
ATOM 681 N N . ALA A 1 87 ? -14.435 1.790 -3.069 1.00 94.81 87 ALA A N 1
ATOM 682 C CA . ALA A 1 87 ? -13.212 1.025 -3.285 1.00 94.81 87 ALA A CA 1
ATOM 683 C C . ALA A 1 87 ? -13.323 0.055 -4.463 1.00 94.81 87 ALA A C 1
ATOM 685 O O . ALA A 1 87 ? -12.410 -0.018 -5.285 1.00 94.81 87 ALA A O 1
ATOM 686 N N . GLN A 1 88 ? -14.444 -0.655 -4.561 1.00 95.38 88 GLN A N 1
ATOM 687 C CA . GLN A 1 88 ? -14.706 -1.562 -5.668 1.00 95.38 88 GLN A CA 1
ATOM 688 C C . GLN A 1 88 ? -14.757 -0.818 -7.012 1.00 95.38 88 GLN A C 1
ATOM 690 O O . GLN A 1 88 ? -14.045 -1.200 -7.941 1.00 95.38 88 GLN A O 1
ATOM 695 N N . ASP A 1 89 ? -15.543 0.257 -7.106 1.00 94.69 89 ASP A N 1
ATOM 696 C CA . ASP A 1 89 ? -15.744 1.006 -8.351 1.00 94.69 89 ASP A CA 1
ATOM 697 C C . ASP A 1 89 ? -14.430 1.595 -8.896 1.00 94.69 89 ASP A C 1
ATOM 699 O O . ASP A 1 89 ? -14.144 1.510 -10.097 1.00 94.69 89 ASP A O 1
ATOM 703 N N . GLU A 1 90 ? -13.608 2.173 -8.015 1.00 93.00 90 GLU A N 1
ATOM 704 C CA . GLU A 1 90 ? -12.326 2.773 -8.394 1.00 93.00 90 GLU A CA 1
ATOM 705 C C . GLU A 1 90 ? -11.311 1.700 -8.826 1.00 93.00 90 GLU A C 1
ATOM 707 O O . GLU A 1 90 ? -10.629 1.858 -9.843 1.00 93.00 90 GLU A O 1
ATOM 712 N N . LEU A 1 91 ? -11.250 0.558 -8.130 1.00 92.81 91 LEU A N 1
ATOM 713 C CA . LEU A 1 91 ? -10.396 -0.558 -8.544 1.00 92.81 91 LEU A CA 1
ATOM 714 C C . LEU A 1 91 ? -10.804 -1.132 -9.903 1.00 92.81 91 LEU A C 1
ATOM 716 O O . LEU A 1 91 ? -9.943 -1.377 -10.751 1.00 92.81 91 LEU A O 1
ATOM 720 N N . GLU A 1 92 ? -12.102 -1.315 -10.148 1.00 93.50 92 GLU A N 1
ATOM 721 C CA . GLU A 1 92 ? -12.611 -1.768 -11.446 1.00 93.50 92 GLU A CA 1
ATOM 722 C C . GLU A 1 92 ? -12.294 -0.755 -12.562 1.00 93.50 92 GLU A C 1
ATOM 724 O O . GLU A 1 92 ? -12.060 -1.127 -13.720 1.00 93.50 92 GLU A O 1
ATOM 729 N N . ALA A 1 93 ? -12.266 0.545 -12.253 1.00 92.12 93 ALA A N 1
ATOM 730 C CA . ALA A 1 93 ? -11.835 1.575 -13.193 1.00 92.12 93 ALA A CA 1
ATOM 731 C C . ALA A 1 93 ? -10.346 1.449 -13.554 1.00 92.12 93 ALA A C 1
ATOM 733 O O . ALA A 1 93 ? -10.013 1.520 -14.743 1.00 92.12 93 ALA A O 1
ATOM 734 N N . VAL A 1 94 ? -9.466 1.204 -12.577 1.00 91.81 94 VAL A N 1
ATOM 735 C CA . VAL A 1 94 ? -8.034 0.969 -12.833 1.00 91.81 94 VAL A CA 1
ATOM 736 C C . VAL A 1 94 ? -7.829 -0.315 -13.632 1.00 91.81 94 VAL A C 1
ATOM 738 O O . VAL A 1 94 ? -7.166 -0.292 -14.668 1.00 91.81 94 VAL A O 1
ATOM 741 N N . GLN A 1 95 ? -8.458 -1.418 -13.223 1.00 90.12 95 GLN A N 1
ATOM 742 C CA . GLN A 1 95 ? -8.315 -2.716 -13.887 1.00 90.12 95 GLN A CA 1
ATOM 743 C C . GLN A 1 95 ? -8.739 -2.672 -15.357 1.00 90.12 95 GLN A C 1
ATOM 745 O O . GLN A 1 95 ? -8.057 -3.232 -16.213 1.00 90.12 95 GLN A O 1
ATOM 750 N N . ARG A 1 96 ? -9.820 -1.952 -15.689 1.00 92.06 96 ARG A N 1
ATOM 751 C CA . ARG A 1 96 ? -10.237 -1.749 -17.088 1.00 92.06 96 ARG A CA 1
ATOM 752 C C . ARG A 1 96 ? -9.170 -1.041 -17.921 1.00 92.06 96 ARG A C 1
ATOM 754 O O . ARG A 1 96 ? -9.021 -1.356 -19.100 1.00 92.06 96 ARG A O 1
ATOM 761 N N . LYS A 1 97 ? -8.418 -0.113 -17.324 1.00 90.38 97 LYS A N 1
ATOM 762 C CA . LYS A 1 97 ? -7.310 0.583 -17.991 1.00 90.38 97 LYS A CA 1
ATOM 763 C C . LYS A 1 97 ? -6.051 -0.273 -18.083 1.00 90.38 97 LYS A C 1
ATOM 765 O O . LYS A 1 97 ? -5.241 -0.006 -18.958 1.00 90.38 97 LYS A O 1
ATOM 770 N N . THR A 1 98 ? -5.871 -1.304 -17.260 1.00 90.69 98 THR A N 1
ATOM 771 C CA . THR A 1 98 ? -4.655 -2.144 -17.252 1.00 90.69 98 THR A CA 1
ATOM 772 C C . THR A 1 98 ? -4.813 -3.491 -17.971 1.00 90.69 98 THR A C 1
ATOM 774 O O . THR A 1 98 ? -3.870 -4.282 -18.003 1.00 90.69 98 THR A O 1
ATOM 777 N N . VAL A 1 99 ? -5.960 -3.753 -18.617 1.00 88.44 99 VAL A N 1
ATOM 778 C CA . VAL A 1 99 ? -6.184 -4.966 -19.434 1.00 88.44 99 VAL A CA 1
ATOM 779 C C . VAL A 1 99 ? -5.196 -5.035 -20.599 1.00 88.44 99 VAL A C 1
ATOM 781 O O . VAL A 1 99 ? -5.254 -4.215 -21.514 1.00 88.44 99 VAL A O 1
ATOM 784 N N . LEU A 1 100 ? -4.310 -6.026 -20.604 1.00 85.56 100 LEU A N 1
ATOM 785 C CA . LEU A 1 100 ? -3.320 -6.187 -21.669 1.00 85.56 100 LEU A CA 1
ATOM 786 C C . LEU A 1 100 ? -3.958 -6.596 -23.002 1.00 85.56 100 LEU A C 1
ATOM 788 O O . LEU A 1 100 ? -4.845 -7.450 -23.049 1.00 85.56 100 LEU A O 1
ATOM 792 N N . GLY A 1 101 ? -3.476 -5.984 -24.081 1.00 82.50 101 GLY A N 1
ATOM 793 C CA . GLY A 1 101 ? -3.765 -6.401 -25.448 1.00 82.50 101 GLY A CA 1
ATOM 794 C C . GLY A 1 101 ? -2.953 -7.628 -25.866 1.00 82.50 101 GLY A C 1
ATOM 795 O O . GLY A 1 101 ? -2.051 -8.090 -25.165 1.00 82.50 101 GLY A O 1
ATOM 796 N N . GLU A 1 102 ? -3.260 -8.164 -27.046 1.00 82.19 102 GLU A N 1
ATOM 797 C CA . GLU A 1 102 ? -2.509 -9.286 -27.610 1.00 82.19 102 GLU A CA 1
ATOM 798 C C . GLU A 1 102 ? -1.040 -8.895 -27.846 1.00 82.19 102 GLU A C 1
ATOM 800 O O . GLU A 1 102 ? -0.744 -7.917 -28.531 1.00 82.19 102 GLU A O 1
ATOM 805 N N . GLY A 1 103 ? -0.114 -9.663 -27.263 1.00 80.00 103 GLY A N 1
ATOM 806 C CA . GLY A 1 103 ? 1.330 -9.432 -27.379 1.00 80.00 103 GLY A CA 1
ATOM 807 C C . GLY A 1 103 ? 1.914 -8.415 -26.393 1.00 80.00 103 GLY A C 1
ATOM 808 O O . GLY A 1 103 ? 3.133 -8.251 -26.365 1.00 80.00 103 GLY A O 1
ATOM 809 N N . GLU A 1 104 ? 1.094 -7.769 -25.564 1.00 87.94 104 GLU A N 1
ATOM 810 C CA . GLU A 1 104 ? 1.587 -6.915 -24.482 1.00 87.94 104 GLU A CA 1
ATOM 811 C C . GLU A 1 104 ? 2.005 -7.748 -23.263 1.00 87.94 104 GLU A C 1
ATOM 813 O O . GLU A 1 104 ? 1.393 -8.768 -22.937 1.00 87.94 104 GLU A O 1
ATOM 818 N N . ALA A 1 105 ? 3.050 -7.298 -22.568 1.00 91.00 105 ALA A N 1
ATOM 819 C CA . ALA A 1 105 ? 3.543 -7.916 -21.343 1.00 91.00 105 ALA A CA 1
ATOM 820 C C . ALA A 1 105 ? 3.447 -6.932 -20.174 1.00 91.00 105 ALA A C 1
ATOM 822 O O . ALA A 1 105 ? 3.626 -5.725 -20.345 1.00 91.00 105 ALA A O 1
ATOM 823 N N . LYS A 1 106 ? 3.186 -7.457 -18.973 1.00 95.25 106 LYS A N 1
ATOM 824 C CA . LYS A 1 106 ? 3.225 -6.659 -17.745 1.00 95.25 106 LYS A CA 1
ATOM 825 C C . LYS A 1 106 ? 4.675 -6.236 -17.462 1.00 95.25 106 LYS A C 1
ATOM 827 O O . LYS A 1 106 ? 5.558 -7.095 -17.544 1.00 95.25 106 LYS A O 1
ATOM 832 N N . PRO A 1 107 ? 4.939 -4.970 -17.092 1.00 96.81 107 PRO A N 1
ATOM 833 C CA . PRO A 1 107 ? 6.281 -4.555 -16.709 1.00 96.81 107 PRO A CA 1
ATOM 834 C C . PRO A 1 107 ? 6.724 -5.281 -15.438 1.00 96.81 107 PRO A C 1
ATOM 836 O O . PRO A 1 107 ? 5.948 -5.448 -14.492 1.00 96.81 107 PRO A O 1
ATOM 839 N N . ARG A 1 108 ? 7.993 -5.682 -15.400 1.00 98.56 108 ARG A N 1
ATOM 840 C CA . ARG A 1 108 ? 8.623 -6.259 -14.208 1.00 98.56 108 ARG A CA 1
ATOM 841 C C . ARG A 1 108 ? 8.932 -5.172 -13.183 1.00 98.56 108 ARG A C 1
ATOM 843 O O . ARG A 1 108 ? 9.680 -4.240 -13.483 1.00 98.56 108 ARG A O 1
ATOM 850 N N . ILE A 1 109 ? 8.392 -5.314 -11.979 1.00 98.81 109 ILE A N 1
ATOM 851 C CA . ILE A 1 109 ? 8.488 -4.339 -10.893 1.00 98.81 109 ILE A CA 1
ATOM 852 C C . ILE A 1 109 ? 9.335 -4.903 -9.762 1.00 98.81 109 ILE A C 1
ATOM 854 O O . ILE A 1 109 ? 9.090 -6.014 -9.294 1.00 98.81 109 ILE A O 1
ATOM 858 N N . TYR A 1 110 ? 10.295 -4.104 -9.308 1.00 98.75 110 TYR A N 1
ATOM 859 C CA . TYR A 1 110 ? 10.966 -4.288 -8.028 1.00 98.75 110 TYR A CA 1
ATOM 860 C C . TYR A 1 110 ? 10.438 -3.250 -7.041 1.00 98.75 110 TYR A C 1
ATOM 862 O O . TYR A 1 110 ? 10.537 -2.051 -7.303 1.00 98.75 110 TYR A O 1
ATOM 870 N N . PHE A 1 111 ? 9.869 -3.708 -5.929 1.00 98.50 111 PHE A N 1
ATOM 871 C CA . PHE A 1 111 ? 9.464 -2.830 -4.838 1.00 98.50 111 PHE A CA 1
ATOM 872 C C . PHE A 1 111 ? 10.605 -2.714 -3.825 1.00 98.50 111 PHE A C 1
ATOM 874 O O . PHE A 1 111 ? 11.180 -3.730 -3.441 1.00 98.50 111 PHE A O 1
ATOM 881 N N . MET A 1 112 ? 10.941 -1.498 -3.413 1.00 97.81 112 MET A N 1
ATOM 882 C CA . MET A 1 112 ? 12.026 -1.194 -2.485 1.00 97.81 112 MET A CA 1
ATOM 883 C C . MET A 1 112 ? 11.446 -0.599 -1.209 1.00 97.81 112 MET A C 1
ATOM 885 O O . MET A 1 112 ? 10.846 0.473 -1.255 1.00 97.81 112 MET A O 1
ATOM 889 N N . TRP A 1 113 ? 11.656 -1.267 -0.081 1.00 96.25 113 TRP A N 1
ATOM 890 C CA . TRP A 1 113 ? 11.285 -0.715 1.214 1.00 96.25 113 TRP A CA 1
ATOM 891 C C . TRP A 1 113 ? 12.304 0.314 1.729 1.00 96.25 113 TRP A C 1
ATOM 893 O O . TRP A 1 113 ? 13.451 0.380 1.279 1.00 96.25 113 TRP A O 1
ATOM 903 N N . ASP A 1 114 ? 11.896 1.122 2.704 1.00 92.56 114 ASP A N 1
ATOM 904 C CA . ASP A 1 114 ? 12.710 2.199 3.272 1.00 92.56 114 ASP A CA 1
ATOM 905 C C . ASP A 1 114 ? 13.882 1.704 4.132 1.00 92.56 114 ASP A C 1
ATOM 907 O O . ASP A 1 114 ? 14.843 2.455 4.358 1.00 92.56 114 ASP A O 1
ATOM 911 N N . GLN A 1 115 ? 13.849 0.449 4.601 1.00 93.69 115 GLN A N 1
ATOM 912 C CA . GLN A 1 115 ? 14.955 -0.141 5.359 1.00 93.69 115 GLN A CA 1
ATOM 913 C C . GLN A 1 115 ? 16.221 -0.290 4.499 1.00 93.69 115 GLN A C 1
ATOM 915 O O . GLN A 1 115 ? 17.327 -0.229 5.041 1.00 93.69 115 GLN A O 1
ATOM 920 N N . GLY A 1 116 ? 16.092 -0.398 3.169 1.00 94.06 116 GLY A N 1
ATOM 921 C CA . GLY A 1 116 ? 17.238 -0.357 2.266 1.00 94.06 116 GLY A CA 1
ATOM 922 C C . GLY A 1 116 ? 16.970 -0.853 0.841 1.00 94.06 116 GLY A C 1
ATOM 923 O O . GLY A 1 116 ? 15.969 -1.504 0.565 1.00 94.06 116 GLY A O 1
ATOM 924 N N . PRO A 1 117 ? 17.920 -0.628 -0.087 1.00 95.56 117 PRO A N 1
ATOM 925 C CA . PRO A 1 117 ? 17.735 -0.944 -1.503 1.00 95.56 117 PRO A CA 1
ATOM 926 C C . PRO A 1 117 ? 17.628 -2.444 -1.808 1.00 95.56 117 PRO A C 1
ATOM 928 O O . PRO A 1 117 ? 17.232 -2.818 -2.908 1.00 95.56 117 PRO A O 1
ATOM 931 N N . LEU A 1 118 ? 17.982 -3.307 -0.856 1.00 97.25 118 LEU A N 1
ATOM 932 C CA . LEU A 1 118 ? 17.912 -4.766 -0.965 1.00 97.25 118 LEU A CA 1
ATOM 933 C C . LEU A 1 118 ? 16.771 -5.368 -0.128 1.00 97.25 118 LEU A C 1
ATOM 935 O O . LEU A 1 118 ? 16.743 -6.578 0.078 1.00 97.25 118 LEU A O 1
ATOM 939 N N . GLU A 1 119 ? 15.856 -4.527 0.346 1.00 97.94 119 GLU A N 1
ATOM 940 C CA . GLU A 1 119 ? 14.674 -4.908 1.113 1.00 97.94 119 GLU A CA 1
ATOM 941 C C . GLU A 1 119 ? 13.462 -4.826 0.178 1.00 97.94 119 GLU A C 1
ATOM 943 O O . GLU A 1 119 ? 13.166 -3.771 -0.385 1.00 97.94 119 GLU A O 1
ATOM 948 N N . THR A 1 120 ? 12.793 -5.954 -0.049 1.00 98.38 120 THR A N 1
ATOM 949 C CA . THR A 1 120 ? 11.685 -6.082 -1.009 1.00 98.38 120 THR A CA 1
ATOM 950 C C . THR A 1 120 ? 10.574 -6.973 -0.455 1.00 98.38 120 THR A C 1
ATOM 952 O O . THR A 1 120 ? 10.639 -7.406 0.695 1.00 98.38 120 THR A O 1
ATOM 955 N N . ALA A 1 121 ? 9.548 -7.255 -1.257 1.00 97.88 121 ALA A N 1
ATOM 956 C CA . ALA A 1 121 ? 8.398 -8.046 -0.843 1.00 97.88 121 ALA A CA 1
ATOM 957 C C . ALA A 1 121 ? 8.099 -9.209 -1.799 1.00 97.88 121 ALA A C 1
ATOM 959 O O . ALA A 1 121 ? 8.086 -9.043 -3.023 1.00 97.88 121 ALA A O 1
ATOM 960 N N . GLY A 1 122 ? 7.854 -10.396 -1.239 1.00 97.75 122 GLY A N 1
ATOM 961 C CA . GLY A 1 122 ? 7.517 -11.605 -1.996 1.00 97.75 122 GLY A CA 1
ATOM 962 C C . GLY A 1 122 ? 6.013 -11.769 -2.234 1.00 97.75 122 GLY A C 1
ATOM 963 O O . GLY A 1 122 ? 5.236 -10.821 -2.141 1.00 97.75 122 GLY A O 1
ATOM 964 N N . ARG A 1 123 ? 5.584 -12.995 -2.552 1.00 97.19 123 ARG A N 1
ATOM 965 C CA . ARG A 1 123 ? 4.210 -13.346 -2.961 1.00 97.19 123 ARG A CA 1
ATOM 966 C C . ARG A 1 123 ? 3.155 -13.113 -1.878 1.00 97.19 123 ARG A C 1
ATOM 968 O O . ARG A 1 123 ? 2.012 -12.757 -2.179 1.00 97.19 123 ARG A O 1
ATOM 975 N N . ASN A 1 124 ? 3.508 -13.347 -0.620 1.00 95.69 124 ASN A N 1
ATOM 976 C CA . ASN A 1 124 ? 2.571 -13.244 0.498 1.00 95.69 124 ASN A CA 1
ATOM 977 C C . ASN A 1 124 ? 2.669 -11.874 1.161 1.00 95.69 124 ASN A C 1
ATOM 979 O O . ASN A 1 124 ? 2.923 -11.779 2.351 1.00 95.69 124 ASN A O 1
ATOM 983 N N . SER A 1 125 ? 2.496 -10.822 0.360 1.00 96.19 125 SER A N 1
ATOM 984 C CA . SER A 1 125 ? 2.549 -9.428 0.801 1.00 96.19 125 SER A CA 1
ATOM 985 C C . SER A 1 125 ? 1.423 -8.601 0.180 1.00 96.19 125 SER A C 1
ATOM 987 O O . SER A 1 125 ? 0.899 -8.940 -0.888 1.00 96.19 125 SER A O 1
ATOM 989 N N . THR A 1 126 ? 1.096 -7.472 0.808 1.00 96.12 126 THR A N 1
ATOM 990 C CA . THR A 1 126 ? 0.229 -6.438 0.217 1.00 96.12 126 THR A CA 1
ATOM 991 C C . THR A 1 126 ? 0.874 -5.791 -1.012 1.00 96.12 126 THR A C 1
ATOM 993 O O . THR A 1 126 ? 0.174 -5.388 -1.939 1.00 96.12 126 THR A O 1
ATOM 996 N N . VAL A 1 127 ? 2.210 -5.765 -1.087 1.00 97.56 127 VAL A N 1
ATOM 997 C CA . VAL A 1 127 ? 2.960 -5.311 -2.270 1.00 97.56 127 VAL A CA 1
ATOM 998 C C . VAL A 1 127 ? 2.687 -6.199 -3.488 1.00 97.56 127 VAL A C 1
ATOM 1000 O O . VAL A 1 127 ? 2.543 -5.684 -4.597 1.00 97.56 127 VAL A O 1
ATOM 1003 N N . GLN A 1 128 ? 2.569 -7.519 -3.311 1.00 98.00 128 GLN A N 1
ATOM 1004 C CA . GLN A 1 128 ? 2.174 -8.417 -4.398 1.00 98.00 128 GLN A CA 1
ATOM 1005 C C . GLN A 1 128 ? 0.787 -8.049 -4.945 1.00 98.00 128 GLN A C 1
ATOM 1007 O O . GLN A 1 128 ? 0.633 -7.904 -6.157 1.00 98.00 128 GLN A O 1
ATOM 1012 N N . GLU A 1 129 ? -0.204 -7.847 -4.069 1.00 97.44 129 GLU A N 1
ATOM 1013 C CA . GLU A 1 129 ? -1.560 -7.459 -4.486 1.00 97.44 129 GLU A CA 1
ATOM 1014 C C . GLU A 1 129 ? -1.589 -6.081 -5.154 1.00 97.44 129 GLU A C 1
ATOM 1016 O O . GLU A 1 129 ? -2.247 -5.909 -6.181 1.00 97.44 129 GLU A O 1
ATOM 1021 N N . LEU A 1 130 ? -0.830 -5.116 -4.625 1.00 97.75 130 LEU A N 1
ATOM 1022 C CA . LEU A 1 130 ? -0.638 -3.802 -5.236 1.00 97.75 130 LEU A CA 1
ATOM 1023 C C . LEU A 1 130 ? -0.130 -3.930 -6.678 1.00 97.75 130 LEU A C 1
ATOM 1025 O O . LEU A 1 130 ? -0.707 -3.340 -7.592 1.00 97.75 130 LEU A O 1
ATOM 1029 N N . ILE A 1 131 ? 0.934 -4.710 -6.889 1.00 98.00 131 ILE A N 1
ATOM 1030 C CA . ILE A 1 131 ? 1.549 -4.900 -8.207 1.00 98.00 131 ILE A CA 1
ATOM 1031 C C . ILE A 1 131 ? 0.590 -5.614 -9.168 1.00 98.00 131 ILE A C 1
ATOM 1033 O O . ILE A 1 131 ? 0.490 -5.222 -10.335 1.00 98.00 131 ILE A O 1
ATOM 1037 N N . ASP A 1 132 ? -0.139 -6.626 -8.698 1.00 96.56 132 ASP A N 1
ATOM 1038 C CA . ASP A 1 132 ? -1.105 -7.353 -9.522 1.00 96.56 132 ASP A CA 1
ATOM 1039 C C . ASP A 1 132 ? -2.259 -6.452 -9.976 1.00 96.56 132 ASP A C 1
ATOM 1041 O O . ASP A 1 132 ? -2.583 -6.435 -11.170 1.00 96.56 132 ASP A O 1
ATOM 1045 N N . LEU A 1 133 ? -2.828 -5.664 -9.056 1.00 96.19 133 LEU A N 1
ATOM 1046 C CA . LEU A 1 133 ? -3.901 -4.709 -9.344 1.00 96.19 133 LEU A CA 1
ATOM 1047 C C . LEU A 1 133 ? -3.436 -3.571 -10.262 1.00 96.19 133 LEU A C 1
ATOM 1049 O O . LEU A 1 133 ? -4.184 -3.150 -11.146 1.00 96.19 133 L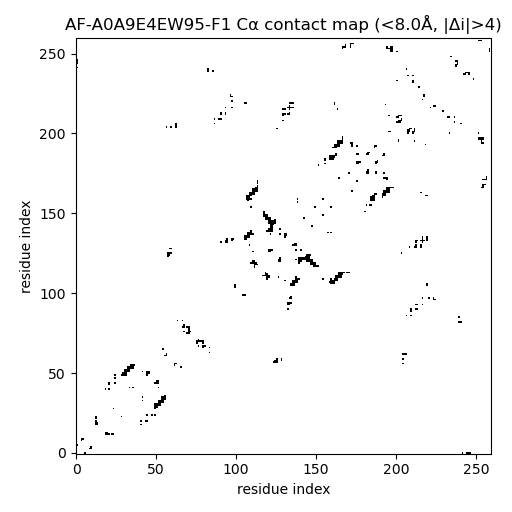EU A O 1
ATOM 1053 N N . ALA A 1 134 ? -2.188 -3.123 -10.115 1.00 96.56 134 ALA A N 1
ATOM 1054 C CA . ALA A 1 134 ? -1.581 -2.126 -10.992 1.00 96.56 134 ALA A CA 1
ATOM 1055 C C . ALA A 1 134 ? -1.236 -2.666 -12.396 1.00 96.56 134 ALA A C 1
ATOM 1057 O O . ALA A 1 134 ? -0.864 -1.906 -13.293 1.00 96.56 134 ALA A O 1
ATOM 1058 N N . GLY A 1 135 ? -1.364 -3.978 -12.619 1.00 96.19 135 GLY A N 1
ATOM 1059 C CA . GLY A 1 135 ? -1.064 -4.609 -13.901 1.00 96.19 135 GLY A CA 1
ATOM 1060 C C . GLY A 1 135 ? 0.433 -4.796 -14.158 1.00 96.19 135 GLY A C 1
ATOM 1061 O O . GLY A 1 135 ? 0.852 -4.763 -15.315 1.00 96.19 135 GLY A O 1
ATOM 1062 N N . GLY A 1 136 ? 1.231 -4.995 -13.108 1.00 97.25 136 GLY A N 1
ATOM 1063 C CA . GLY A 1 136 ? 2.657 -5.317 -13.172 1.00 97.25 136 GLY A CA 1
ATOM 1064 C C . GLY A 1 136 ? 2.977 -6.784 -12.868 1.00 97.25 136 GLY A C 1
ATOM 1065 O O . GLY A 1 136 ? 2.096 -7.618 -12.659 1.00 97.25 136 GLY A O 1
ATOM 1066 N N . THR A 1 137 ? 4.263 -7.123 -12.860 1.00 98.31 137 THR A N 1
ATOM 1067 C CA . THR A 1 137 ? 4.770 -8.424 -12.399 1.00 98.31 137 THR A CA 1
ATOM 1068 C C . THR A 1 137 ? 5.840 -8.210 -11.344 1.00 98.31 137 THR A C 1
ATOM 1070 O O . THR A 1 137 ? 6.876 -7.619 -11.636 1.00 98.31 137 THR A O 1
ATOM 1073 N N . ASN A 1 138 ? 5.607 -8.699 -10.128 1.00 98.69 138 ASN A N 1
ATOM 1074 C CA . ASN A 1 138 ? 6.588 -8.624 -9.051 1.00 98.69 138 ASN A CA 1
ATOM 1075 C C . ASN A 1 138 ? 7.764 -9.561 -9.357 1.00 98.69 138 ASN A C 1
ATOM 1077 O O . ASN A 1 138 ? 7.580 -10.768 -9.520 1.00 98.69 138 ASN A O 1
ATOM 1081 N N . VAL A 1 139 ? 8.978 -9.016 -9.422 1.00 98.69 139 VAL A N 1
ATOM 1082 C CA . VAL A 1 139 ? 10.179 -9.817 -9.698 1.00 98.69 139 VAL A CA 1
ATOM 1083 C C . VAL A 1 139 ? 10.535 -10.792 -8.573 1.00 98.69 139 VAL A C 1
ATOM 1085 O O . VAL A 1 139 ? 11.216 -11.781 -8.826 1.00 98.69 139 VAL A O 1
ATOM 1088 N N . ALA A 1 140 ? 10.059 -10.542 -7.353 1.00 98.38 140 ALA A N 1
ATOM 1089 C CA . ALA A 1 140 ? 10.319 -11.361 -6.173 1.00 98.38 140 ALA A CA 1
ATOM 1090 C C . ALA A 1 140 ? 9.187 -12.365 -5.857 1.00 98.38 140 ALA A C 1
ATOM 1092 O O . ALA A 1 140 ? 9.231 -13.030 -4.820 1.00 98.38 140 ALA A O 1
ATOM 1093 N N . ALA A 1 141 ? 8.198 -12.527 -6.748 1.00 97.50 141 ALA A N 1
ATOM 1094 C CA . ALA A 1 141 ? 7.005 -13.360 -6.533 1.00 97.50 141 ALA A CA 1
ATOM 1095 C C . ALA A 1 141 ? 7.270 -14.874 -6.384 1.00 97.50 141 ALA A C 1
ATOM 1097 O O . ALA A 1 141 ? 6.351 -15.632 -6.065 1.00 97.50 141 ALA A O 1
ATOM 1098 N N . ASP A 1 142 ? 8.496 -15.339 -6.628 1.00 97.31 142 ASP A N 1
ATOM 1099 C CA . ASP A 1 142 ? 8.898 -16.729 -6.374 1.00 97.31 142 ASP A CA 1
ATOM 1100 C C . ASP A 1 142 ? 9.162 -17.004 -4.883 1.00 97.31 142 ASP A C 1
ATOM 1102 O O . ASP A 1 142 ? 9.144 -18.159 -4.458 1.00 97.31 142 ASP A O 1
ATOM 1106 N N . SER A 1 143 ? 9.388 -15.961 -4.077 1.00 97.38 143 SER A N 1
ATOM 1107 C CA . SER A 1 143 ? 9.503 -16.076 -2.623 1.00 97.38 143 SER A CA 1
ATOM 1108 C C . SER A 1 143 ? 8.127 -16.031 -1.966 1.00 97.38 143 SER A C 1
ATOM 1110 O O . SER A 1 143 ? 7.325 -15.150 -2.258 1.00 97.38 143 SER A O 1
ATOM 1112 N N . GLU A 1 144 ? 7.872 -16.933 -1.022 1.00 96.69 144 GLU A N 1
ATOM 1113 C CA . GLU A 1 144 ? 6.644 -16.946 -0.213 1.00 96.69 144 GLU A CA 1
ATOM 1114 C C . GLU A 1 144 ? 6.714 -15.998 1.000 1.00 96.69 144 GLU A C 1
ATOM 1116 O O . GLU A 1 144 ? 5.755 -15.920 1.764 1.00 96.69 144 GLU A O 1
ATOM 1121 N N . LEU A 1 145 ? 7.836 -15.302 1.217 1.00 96.25 145 LEU A N 1
ATOM 1122 C CA . LEU A 1 145 ? 7.991 -14.363 2.334 1.00 96.25 145 LEU A CA 1
ATOM 1123 C C . LEU A 1 145 ? 7.272 -13.039 2.053 1.00 96.25 145 LEU A C 1
ATOM 1125 O O . LEU A 1 145 ? 7.276 -12.563 0.918 1.00 96.25 145 LEU A O 1
ATOM 1129 N N . GLU A 1 146 ? 6.690 -12.443 3.094 1.00 93.94 146 GLU A N 1
ATOM 1130 C CA . GLU A 1 146 ? 6.106 -11.098 3.039 1.00 93.94 146 GLU A CA 1
ATOM 1131 C C . GLU A 1 146 ? 7.216 -10.067 2.803 1.00 93.94 146 GLU A C 1
ATOM 1133 O O . GLU A 1 146 ? 7.274 -9.471 1.729 1.00 93.94 146 GLU A O 1
ATOM 1138 N N . HIS A 1 147 ? 8.168 -9.990 3.733 1.00 96.38 147 HIS A N 1
ATOM 1139 C CA . HIS A 1 147 ? 9.398 -9.208 3.633 1.00 96.38 147 HIS A CA 1
ATOM 1140 C C . HIS A 1 147 ? 10.585 -10.088 3.223 1.00 96.38 147 HIS A C 1
ATOM 1142 O O . HIS A 1 147 ? 10.812 -11.166 3.78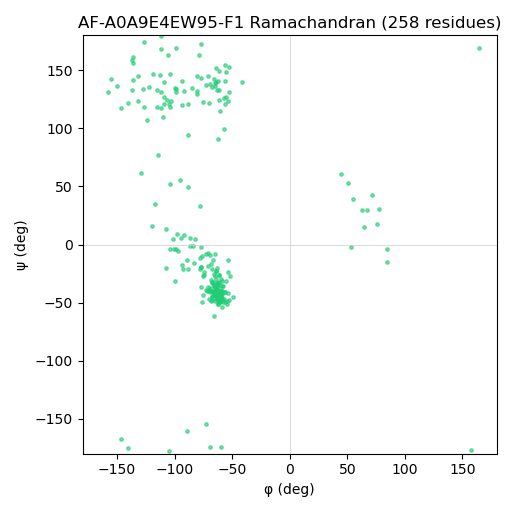0 1.00 96.38 147 HIS A O 1
ATOM 1148 N N . LEU A 1 148 ? 11.384 -9.619 2.265 1.00 95.88 148 LEU A N 1
ATOM 1149 C CA . LEU A 1 148 ? 12.534 -10.337 1.724 1.00 95.88 148 LEU A CA 1
ATOM 1150 C C . LEU A 1 148 ? 13.780 -9.444 1.675 1.00 95.88 148 LEU A C 1
ATOM 1152 O O . LEU A 1 148 ? 13.805 -8.441 0.967 1.00 95.88 148 LEU A O 1
ATOM 1156 N N . VAL A 1 149 ? 14.853 -9.895 2.329 1.00 97.94 149 VAL A N 1
ATOM 1157 C CA . VAL A 1 149 ? 16.202 -9.339 2.155 1.00 97.94 149 VAL A CA 1
ATOM 1158 C C . VAL A 1 149 ? 16.883 -10.085 1.005 1.00 97.94 149 VAL A C 1
ATOM 1160 O O . VAL A 1 149 ? 17.052 -11.307 1.064 1.00 97.94 149 VAL A O 1
ATOM 1163 N N . VAL A 1 150 ? 17.294 -9.373 -0.042 1.00 97.88 150 VAL A N 1
ATOM 1164 C CA . VAL A 1 150 ? 17.976 -9.946 -1.214 1.00 97.88 150 VAL A CA 1
ATOM 1165 C C . VAL A 1 150 ? 19.436 -9.510 -1.303 1.00 97.88 150 VAL A C 1
ATOM 1167 O O . VAL A 1 150 ? 19.950 -8.758 -0.481 1.00 97.88 150 VAL A O 1
ATOM 1170 N N . ASN A 1 151 ? 20.137 -9.994 -2.325 1.00 97.75 151 ASN A N 1
ATOM 1171 C CA . ASN A 1 151 ? 21.433 -9.461 -2.725 1.00 97.75 151 ASN A CA 1
ATOM 1172 C C . ASN A 1 151 ? 21.319 -8.769 -4.096 1.00 97.75 151 ASN A C 1
ATOM 1174 O O . ASN A 1 151 ? 20.319 -8.905 -4.803 1.00 97.75 151 ASN A O 1
ATOM 1178 N N . LEU A 1 152 ? 22.360 -8.032 -4.482 1.00 97.56 152 LEU A N 1
ATOM 1179 C CA . LEU A 1 152 ? 22.387 -7.322 -5.760 1.00 97.56 152 LEU A CA 1
ATOM 1180 C C . LEU A 1 152 ? 22.318 -8.267 -6.972 1.00 97.56 152 LEU A C 1
ATOM 1182 O O . LEU A 1 152 ? 21.735 -7.901 -7.987 1.00 97.56 152 LEU A O 1
ATOM 1186 N N . GLU A 1 153 ? 22.883 -9.473 -6.885 1.00 97.69 153 GLU A N 1
ATOM 1187 C CA . GLU A 1 153 ? 22.845 -10.442 -7.988 1.00 97.69 153 GLU A CA 1
ATOM 1188 C C . GLU A 1 153 ? 21.405 -10.839 -8.325 1.00 97.69 153 GLU A C 1
ATOM 1190 O O . GLU A 1 153 ? 21.049 -10.860 -9.503 1.00 97.69 153 GLU A O 1
ATOM 1195 N N . ASN A 1 154 ? 20.552 -11.046 -7.315 1.00 97.94 154 ASN A N 1
ATOM 1196 C CA . ASN A 1 154 ? 19.123 -11.290 -7.514 1.00 97.94 154 ASN A CA 1
ATOM 1197 C C . ASN A 1 154 ? 18.479 -10.142 -8.308 1.00 97.94 154 ASN A C 1
ATOM 1199 O O . ASN A 1 154 ? 17.831 -10.386 -9.324 1.00 97.94 154 ASN A O 1
ATOM 1203 N N . VAL A 1 155 ? 18.710 -8.887 -7.899 1.00 98.31 155 VAL A N 1
ATOM 1204 C CA . VAL A 1 155 ? 18.141 -7.696 -8.561 1.00 98.31 155 VAL A CA 1
ATOM 1205 C C . VAL A 1 155 ? 18.648 -7.556 -10.002 1.00 98.31 155 VAL A C 1
ATOM 1207 O O . VAL A 1 155 ? 17.875 -7.226 -10.903 1.00 98.31 155 VAL A O 1
ATOM 1210 N N . LEU A 1 156 ? 19.926 -7.856 -10.252 1.00 98.12 156 LEU A N 1
ATOM 1211 C CA . LEU A 1 156 ? 20.520 -7.846 -11.593 1.00 98.12 156 LEU A CA 1
ATOM 1212 C C . LEU A 1 156 ? 19.936 -8.934 -12.501 1.00 98.12 156 LEU A C 1
ATOM 1214 O O . LEU A 1 156 ? 19.693 -8.669 -13.678 1.00 98.12 156 LEU A O 1
ATOM 1218 N N . VAL A 1 157 ? 19.693 -10.138 -11.974 1.00 98.25 157 VAL A N 1
ATOM 1219 C CA . VAL A 1 157 ? 19.063 -11.245 -12.714 1.00 98.25 157 VAL A CA 1
ATOM 1220 C C . VAL A 1 157 ? 17.606 -10.918 -13.031 1.00 98.25 157 VAL A C 1
ATOM 1222 O O . VAL A 1 157 ? 17.157 -11.099 -14.164 1.00 98.25 157 VAL A O 1
ATOM 1225 N N . TRP A 1 158 ? 16.878 -10.384 -12.053 1.00 98.50 158 TRP A N 1
ATOM 1226 C CA . TRP A 1 158 ? 15.507 -9.923 -12.232 1.00 98.50 158 TRP A CA 1
ATOM 1227 C C . TRP A 1 158 ? 15.398 -8.779 -13.233 1.00 98.50 158 TRP A C 1
ATOM 1229 O O . TRP A 1 158 ? 14.449 -8.750 -14.012 1.00 98.50 158 TRP A O 1
ATOM 1239 N N . ASN A 1 159 ? 16.384 -7.877 -13.255 1.00 98.44 159 ASN A N 1
ATOM 1240 C CA . ASN A 1 159 ? 16.487 -6.746 -14.174 1.00 98.44 159 ASN A CA 1
ATOM 1241 C C . ASN A 1 159 ? 15.144 -5.993 -14.337 1.00 98.44 159 ASN A C 1
ATOM 1243 O O . ASN A 1 159 ? 14.602 -5.967 -15.447 1.00 98.44 159 ASN A O 1
ATOM 1247 N N . PRO A 1 160 ? 14.577 -5.423 -13.256 1.00 98.69 160 PRO A N 1
ATOM 1248 C CA . PRO A 1 160 ? 13.277 -4.759 -13.288 1.00 98.69 160 PRO A CA 1
ATOM 1249 C C . PRO A 1 160 ? 13.208 -3.649 -14.342 1.00 98.69 160 PRO A C 1
ATOM 1251 O O . PRO A 1 160 ? 14.196 -2.974 -14.648 1.00 98.69 160 PRO A O 1
ATOM 1254 N N . GLU A 1 161 ? 12.010 -3.455 -14.883 1.00 98.56 161 GLU A N 1
ATOM 1255 C CA . GLU A 1 161 ? 11.666 -2.384 -15.823 1.00 98.56 161 GLU A CA 1
ATOM 1256 C C . GLU A 1 161 ? 11.121 -1.147 -15.105 1.00 98.56 161 GLU A C 1
ATOM 1258 O O . GLU A 1 161 ? 11.191 -0.049 -15.654 1.00 98.56 161 GLU A O 1
ATOM 1263 N N . LEU A 1 162 ? 10.629 -1.325 -13.877 1.00 98.75 162 LEU A N 1
ATOM 1264 C CA . LEU A 1 162 ? 10.198 -0.276 -12.962 1.00 98.75 162 LEU A CA 1
ATOM 1265 C C . LEU A 1 162 ? 10.702 -0.598 -11.548 1.00 98.75 162 LEU A C 1
ATOM 1267 O O . LEU A 1 162 ? 10.560 -1.727 -11.077 1.00 98.75 162 LEU A O 1
ATOM 1271 N N . ILE A 1 163 ? 11.278 0.392 -10.872 1.00 98.69 163 ILE A N 1
ATOM 1272 C CA . ILE A 1 163 ? 11.540 0.341 -9.429 1.00 98.69 163 ILE A CA 1
ATOM 1273 C C . ILE A 1 163 ? 10.527 1.260 -8.748 1.00 98.69 163 ILE A C 1
ATOM 1275 O O . ILE A 1 163 ? 10.441 2.432 -9.115 1.00 98.69 163 ILE A O 1
ATOM 1279 N N . VAL A 1 164 ? 9.772 0.721 -7.790 1.00 98.12 164 VAL A N 1
ATOM 1280 C CA . VAL A 1 164 ? 8.852 1.478 -6.930 1.00 98.12 164 VAL A CA 1
ATOM 1281 C C . VAL A 1 164 ? 9.440 1.515 -5.528 1.00 98.12 164 VAL A C 1
ATOM 1283 O O . VAL A 1 164 ? 9.677 0.467 -4.938 1.00 98.12 164 VAL A O 1
ATOM 1286 N N . MET A 1 165 ? 9.688 2.706 -5.009 1.00 96.88 165 MET A N 1
ATOM 1287 C CA . MET A 1 165 ? 10.228 2.927 -3.673 1.00 96.88 165 MET A CA 1
ATOM 1288 C C . MET A 1 165 ? 9.094 3.289 -2.718 1.00 96.88 165 MET A C 1
ATOM 1290 O O . MET A 1 165 ? 8.243 4.118 -3.047 1.00 96.88 165 MET A O 1
ATOM 1294 N N . TRP A 1 166 ? 9.086 2.672 -1.540 1.00 94.50 166 TRP A N 1
ATOM 1295 C CA . TRP A 1 166 ? 8.377 3.219 -0.391 1.00 94.50 166 TRP A CA 1
ATOM 1296 C C . TRP A 1 166 ? 9.011 4.555 0.011 1.00 94.50 166 TRP A C 1
ATOM 1298 O O . TRP A 1 166 ? 10.202 4.764 -0.230 1.00 94.50 166 TRP A O 1
ATOM 1308 N N . CYS A 1 167 ? 8.216 5.442 0.607 1.00 86.12 167 CYS A N 1
ATOM 1309 C CA . CYS A 1 167 ? 8.657 6.772 1.017 1.00 86.12 167 CYS A CA 1
ATOM 1310 C C . CYS A 1 167 ? 9.882 6.658 1.931 1.00 86.12 167 CYS A C 1
ATOM 1312 O O . CYS A 1 167 ? 9.835 5.938 2.933 1.00 86.12 167 CYS A O 1
ATOM 1314 N N . ASN A 1 168 ? 10.965 7.360 1.604 1.00 79.62 168 ASN A N 1
ATOM 1315 C CA . ASN A 1 168 ? 12.233 7.216 2.305 1.00 79.62 168 ASN A CA 1
ATOM 1316 C C . ASN A 1 168 ? 12.939 8.564 2.495 1.00 79.62 168 ASN A C 1
ATOM 1318 O O . ASN A 1 168 ? 13.333 9.217 1.539 1.00 79.62 168 ASN A O 1
ATOM 1322 N N . ASP A 1 169 ? 13.217 8.935 3.746 1.00 80.94 169 ASP A N 1
ATOM 1323 C CA . ASP A 1 169 ? 13.975 10.158 4.057 1.00 80.94 169 ASP A CA 1
ATOM 1324 C C . ASP A 1 169 ? 15.495 10.018 3.814 1.00 80.94 169 ASP A C 1
ATOM 1326 O O . ASP A 1 169 ? 16.247 10.987 3.938 1.00 80.94 169 ASP A O 1
ATOM 1330 N N . ARG A 1 170 ? 15.986 8.799 3.551 1.00 84.00 170 ARG A N 1
ATOM 1331 C CA . ARG A 1 170 ? 17.422 8.463 3.496 1.00 84.00 170 ARG A CA 1
ATOM 1332 C C . ARG A 1 170 ? 17.956 8.200 2.093 1.00 84.00 170 ARG A C 1
ATOM 1334 O O . ARG A 1 170 ? 19.175 8.213 1.927 1.00 84.00 170 ARG A O 1
ATOM 1341 N N . LEU A 1 171 ? 17.094 7.885 1.130 1.00 87.88 171 LEU A N 1
ATOM 1342 C CA . LEU A 1 171 ? 17.494 7.474 -0.215 1.00 87.88 171 LEU A CA 1
ATOM 1343 C C . LEU A 1 171 ? 16.462 7.960 -1.227 1.00 87.88 171 LEU A C 1
ATOM 1345 O O . LEU A 1 171 ? 15.326 7.494 -1.195 1.00 87.88 171 LEU A O 1
ATOM 1349 N N . ASN A 1 172 ? 16.880 8.832 -2.143 1.00 89.00 172 ASN A N 1
ATOM 1350 C CA . ASN A 1 172 ? 15.996 9.406 -3.152 1.00 89.00 172 ASN A CA 1
ATOM 1351 C C . ASN A 1 172 ? 16.122 8.678 -4.495 1.00 89.00 172 ASN A C 1
ATOM 1353 O O . ASN A 1 172 ? 17.040 7.883 -4.730 1.00 89.00 172 ASN A O 1
ATOM 1357 N N . VAL A 1 173 ? 15.203 8.983 -5.409 1.00 91.25 173 VAL A N 1
ATOM 1358 C CA . VAL A 1 173 ? 15.157 8.417 -6.765 1.00 91.25 173 VAL A CA 1
ATOM 1359 C C . VAL A 1 173 ? 16.468 8.655 -7.525 1.00 91.25 173 VAL A C 1
ATOM 1361 O O . VAL A 1 173 ? 16.962 7.757 -8.216 1.00 91.25 173 VAL A O 1
ATOM 1364 N N . GLU A 1 174 ? 17.052 9.843 -7.384 1.00 90.00 174 GLU A N 1
ATOM 1365 C CA . GLU A 1 174 ? 18.279 10.265 -8.064 1.00 90.00 174 GLU A CA 1
ATOM 1366 C C . GLU A 1 174 ? 19.505 9.473 -7.584 1.00 90.00 174 GLU A C 1
ATOM 1368 O O . GLU A 1 174 ? 20.401 9.164 -8.376 1.00 90.00 174 GLU A O 1
ATOM 1373 N N . ASP A 1 175 ? 19.503 9.069 -6.312 1.00 92.62 175 ASP A N 1
ATOM 1374 C CA . ASP A 1 175 ? 20.611 8.371 -5.660 1.00 92.62 175 ASP A CA 1
ATOM 1375 C C . ASP A 1 175 ? 20.713 6.903 -6.107 1.00 92.62 175 ASP A C 1
ATOM 1377 O O . ASP A 1 175 ? 21.792 6.303 -6.075 1.00 92.62 175 ASP A O 1
ATOM 1381 N N . ILE A 1 176 ? 19.615 6.304 -6.593 1.00 94.44 176 ILE A N 1
ATOM 1382 C CA . ILE A 1 176 ? 19.592 4.905 -7.061 1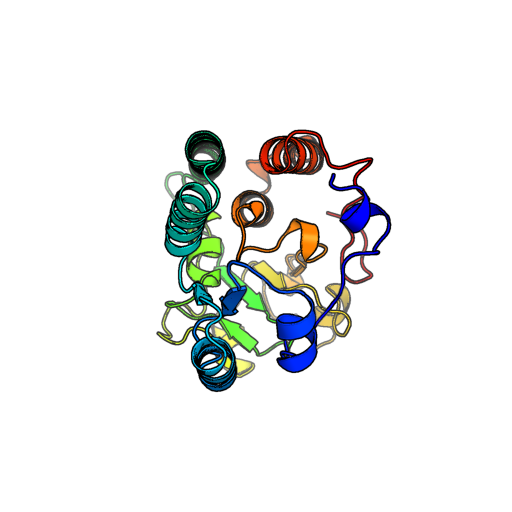.00 94.44 176 ILE A CA 1
ATOM 1383 C C . ILE A 1 176 ? 20.604 4.676 -8.186 1.00 94.44 176 ILE A C 1
ATOM 1385 O O . ILE A 1 176 ? 21.249 3.626 -8.262 1.00 94.44 176 ILE A O 1
ATOM 1389 N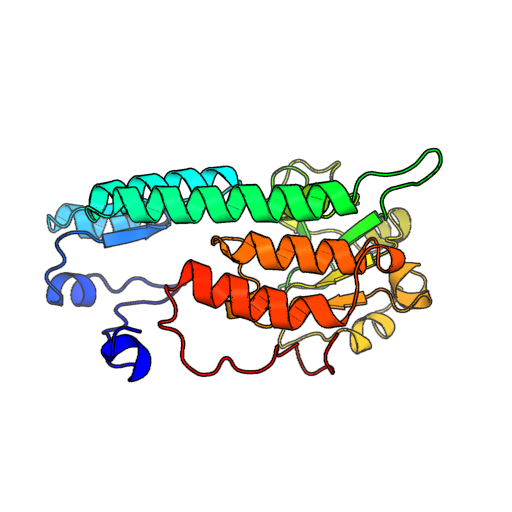 N . GLY A 1 177 ? 20.787 5.675 -9.052 1.00 91.81 177 GLY A N 1
ATOM 1390 C CA . GLY A 1 177 ? 21.786 5.639 -10.113 1.00 91.81 177 GLY A CA 1
ATOM 1391 C C . GLY A 1 177 ? 23.225 5.688 -9.599 1.00 91.81 177 GLY A C 1
ATOM 1392 O O . GLY A 1 177 ? 24.143 5.354 -10.342 1.00 91.81 177 GLY A O 1
ATOM 1393 N N . GLU A 1 178 ? 23.471 6.090 -8.360 1.00 93.69 178 GLU A N 1
ATOM 1394 C CA . GLU A 1 178 ? 24.811 6.171 -7.772 1.00 93.69 178 GLU A CA 1
ATOM 1395 C C . GLU A 1 178 ? 25.199 4.901 -7.010 1.00 93.69 178 GLU A C 1
ATOM 1397 O O . GLU A 1 178 ? 26.389 4.632 -6.817 1.00 93.69 178 GLU A O 1
ATOM 1402 N N . LEU A 1 179 ? 24.215 4.067 -6.663 1.00 94.44 179 LEU A N 1
ATOM 1403 C CA . LEU A 1 179 ? 24.441 2.787 -6.009 1.00 94.44 179 LEU A CA 1
ATOM 1404 C C . LEU A 1 179 ? 25.287 1.852 -6.887 1.00 94.44 179 LEU A C 1
ATOM 1406 O O . LEU A 1 179 ? 25.036 1.642 -8.082 1.00 94.44 179 LEU A O 1
ATOM 1410 N N . SER A 1 180 ? 26.304 1.246 -6.270 1.00 94.62 180 SER A N 1
ATOM 1411 C CA . SER A 1 180 ? 27.233 0.346 -6.956 1.00 94.62 180 SER A CA 1
ATOM 1412 C C . SER A 1 180 ? 26.487 -0.804 -7.642 1.00 94.62 180 SER A C 1
ATOM 1414 O O . SER A 1 180 ? 25.772 -1.568 -7.000 1.00 94.62 180 SER A O 1
ATOM 1416 N N . GLY A 1 181 ? 26.646 -0.912 -8.964 1.00 93.44 181 GLY A N 1
ATOM 1417 C CA . GLY A 1 181 ? 26.038 -1.951 -9.805 1.00 93.44 181 GLY A CA 1
ATOM 1418 C C . GLY A 1 181 ? 24.603 -1.680 -10.289 1.00 93.44 181 GLY A C 1
ATOM 1419 O O . GLY A 1 181 ? 24.183 -2.288 -11.276 1.00 93.44 181 GLY A O 1
ATOM 1420 N N . TRP A 1 182 ? 23.885 -0.709 -9.711 1.00 97.56 182 TRP A N 1
ATOM 1421 C CA . TRP A 1 182 ? 22.483 -0.415 -10.059 1.00 97.56 182 TRP A CA 1
ATOM 1422 C C . TRP A 1 182 ? 22.321 0.299 -11.405 1.00 97.56 182 TRP A C 1
ATOM 1424 O O . TRP A 1 182 ? 21.323 0.097 -12.092 1.00 97.56 182 TRP A O 1
ATOM 1434 N N . ARG A 1 183 ? 23.341 1.044 -11.861 1.00 96.75 183 ARG A N 1
ATOM 1435 C CA . ARG A 1 183 ? 23.350 1.736 -13.173 1.00 96.75 183 ARG A CA 1
ATOM 1436 C C . ARG A 1 183 ? 23.045 0.835 -14.370 1.00 96.75 183 ARG A C 1
ATOM 1438 O O . ARG A 1 183 ? 22.669 1.331 -15.427 1.00 96.75 183 ARG A O 1
ATOM 1445 N N . SER A 1 184 ? 23.270 -0.472 -14.241 1.00 96.50 184 SER A N 1
ATOM 1446 C CA . SER A 1 184 ? 23.054 -1.431 -15.328 1.00 96.50 184 SER A CA 1
ATOM 1447 C C . SER A 1 184 ? 21.600 -1.902 -15.459 1.00 96.50 184 SER A C 1
ATOM 1449 O O . SER A 1 184 ? 21.233 -2.423 -16.515 1.00 96.50 184 SER A O 1
ATOM 1451 N N . LEU A 1 185 ? 20.773 -1.685 -14.429 1.00 98.44 185 LEU A N 1
ATOM 1452 C CA . LEU A 1 185 ? 19.371 -2.095 -14.392 1.00 98.44 185 LEU A CA 1
ATOM 1453 C C . LEU A 1 185 ? 18.545 -1.338 -15.434 1.00 98.44 185 LEU A C 1
ATOM 1455 O O . LEU A 1 185 ? 18.741 -0.143 -15.669 1.00 98.44 185 LEU A O 1
ATOM 1459 N N . SER A 1 186 ? 17.587 -2.028 -16.052 1.00 98.25 186 SER A N 1
ATOM 1460 C CA . SER A 1 186 ? 16.747 -1.439 -17.103 1.00 98.25 186 SER A CA 1
ATOM 1461 C C . SER A 1 186 ? 15.907 -0.275 -16.579 1.00 98.25 186 SER A C 1
ATOM 1463 O O . SER A 1 186 ? 15.882 0.771 -17.223 1.00 98.25 186 SER A O 1
ATOM 1465 N N . ALA A 1 187 ? 15.314 -0.410 -15.390 1.00 98.19 187 ALA A N 1
ATOM 1466 C CA . ALA A 1 187 ? 14.611 0.672 -14.704 1.00 98.19 187 ALA A CA 1
ATOM 1467 C C . ALA A 1 187 ? 15.475 1.939 -14.563 1.00 98.19 187 ALA A C 1
ATOM 1469 O O . ALA A 1 187 ? 15.038 3.023 -14.939 1.00 98.19 187 ALA A O 1
ATOM 1470 N N . VAL A 1 188 ? 16.728 1.806 -14.112 1.00 97.81 188 VAL A N 1
ATOM 1471 C CA . VAL A 1 188 ? 17.638 2.946 -13.894 1.00 97.81 188 VAL A CA 1
ATOM 1472 C C . VAL A 1 188 ? 18.047 3.596 -15.216 1.00 97.81 188 VAL A C 1
ATOM 1474 O O . VAL A 1 188 ? 17.923 4.808 -15.371 1.00 97.81 188 VAL A O 1
ATOM 1477 N N . ARG A 1 189 ? 18.472 2.805 -16.212 1.00 97.50 189 ARG A N 1
ATOM 1478 C CA . ARG A 1 189 ? 18.876 3.338 -17.530 1.00 97.50 189 ARG A CA 1
ATOM 1479 C C . ARG A 1 189 ? 17.749 4.064 -18.258 1.00 97.50 189 ARG A C 1
ATOM 1481 O O . ARG A 1 189 ? 18.020 4.995 -19.008 1.00 97.50 189 ARG A O 1
ATOM 1488 N N . ASN A 1 190 ? 16.512 3.623 -18.048 1.00 97.06 190 ASN A N 1
ATOM 1489 C CA . ASN A 1 190 ? 15.330 4.182 -18.696 1.00 97.06 190 ASN A CA 1
ATOM 1490 C C . ASN A 1 190 ? 14.633 5.259 -17.846 1.00 97.06 190 ASN A C 1
ATOM 1492 O O . ASN A 1 190 ? 13.551 5.703 -18.220 1.00 97.06 190 ASN A O 1
ATOM 1496 N N . GLY A 1 191 ? 15.201 5.655 -16.699 1.00 96.19 191 GLY A N 1
ATOM 1497 C CA . GLY A 1 191 ? 14.595 6.655 -15.813 1.00 96.19 191 GLY A CA 1
ATOM 1498 C C . GLY A 1 191 ? 13.237 6.230 -15.240 1.00 96.19 191 GLY A C 1
ATOM 1499 O O . GLY A 1 191 ? 12.379 7.076 -14.996 1.00 96.19 191 GLY A O 1
ATOM 1500 N N . ARG A 1 192 ? 13.016 4.924 -15.050 1.00 97.25 192 ARG A N 1
ATOM 1501 C CA . ARG A 1 192 ? 11.806 4.311 -14.473 1.00 97.25 192 ARG A CA 1
ATOM 1502 C C . ARG A 1 192 ? 12.050 3.867 -13.029 1.00 97.25 192 ARG A C 1
ATOM 1504 O O . ARG A 1 192 ? 11.816 2.720 -12.660 1.00 97.25 192 ARG A O 1
ATOM 1511 N N . VAL A 1 193 ? 12.550 4.796 -12.226 1.00 97.62 193 VAL A N 1
ATOM 1512 C CA . VAL A 1 193 ? 12.599 4.704 -10.765 1.00 97.62 193 VAL A CA 1
ATOM 1513 C C . VAL A 1 193 ? 11.585 5.715 -10.239 1.00 97.62 193 VAL A C 1
ATOM 1515 O O . VAL A 1 193 ? 11.568 6.856 -10.707 1.00 97.62 193 VAL A O 1
ATOM 1518 N N . ARG A 1 194 ? 10.670 5.282 -9.376 1.00 96.25 194 ARG A N 1
ATOM 1519 C CA . ARG A 1 194 ? 9.576 6.101 -8.847 1.00 96.25 194 ARG A CA 1
ATOM 1520 C C . ARG A 1 194 ? 9.446 5.865 -7.356 1.00 96.25 194 ARG A C 1
ATOM 1522 O O . ARG A 1 194 ? 9.574 4.732 -6.909 1.00 96.25 194 ARG A O 1
ATOM 1529 N N . GLU A 1 195 ? 9.159 6.920 -6.616 1.00 95.12 195 GLU A N 1
ATOM 1530 C CA . GLU A 1 195 ? 8.879 6.855 -5.188 1.00 95.12 195 GLU A CA 1
ATOM 1531 C C . GLU A 1 195 ? 7.400 7.137 -4.950 1.00 95.12 195 GLU A C 1
ATOM 1533 O O . GLU A 1 195 ? 6.801 7.992 -5.609 1.00 95.12 195 GLU A O 1
ATOM 1538 N N . LEU A 1 196 ? 6.797 6.388 -4.032 1.00 94.00 196 LEU A N 1
ATOM 1539 C CA . LEU A 1 196 ? 5.469 6.699 -3.535 1.00 94.00 196 LEU A CA 1
ATOM 1540 C C . LEU A 1 196 ? 5.495 8.040 -2.776 1.00 94.00 196 LEU A C 1
ATOM 1542 O O . LEU A 1 196 ? 6.446 8.312 -2.044 1.00 94.00 196 LEU A O 1
ATOM 1546 N N . PRO A 1 197 ? 4.468 8.891 -2.951 1.00 89.88 197 PRO A N 1
ATOM 1547 C CA . PRO A 1 197 ? 4.386 10.181 -2.272 1.00 89.88 197 PRO A CA 1
ATOM 1548 C C . PRO A 1 197 ? 4.154 9.989 -0.773 1.00 89.88 197 PRO A C 1
ATOM 1550 O O . PRO A 1 197 ? 4.127 8.871 -0.298 1.00 89.88 197 PRO A O 1
ATOM 1553 N N . ASP A 1 198 ? 3.940 11.065 -0.024 1.00 86.94 198 ASP A N 1
ATOM 1554 C CA . ASP A 1 198 ? 3.751 11.036 1.423 1.00 86.94 198 ASP A CA 1
ATOM 1555 C C . ASP A 1 198 ? 2.854 9.875 1.926 1.00 86.94 198 ASP A C 1
ATOM 1557 O O . ASP A 1 198 ? 1.800 9.598 1.332 1.00 86.94 198 ASP A O 1
ATOM 1561 N N . PRO A 1 199 ? 3.205 9.236 3.062 1.00 85.31 199 PRO A N 1
ATOM 1562 C CA . PRO A 1 199 ? 2.453 8.096 3.577 1.00 85.31 199 PRO A CA 1
ATOM 1563 C C . PRO A 1 199 ? 0.971 8.399 3.790 1.00 85.31 199 PRO A C 1
ATOM 1565 O O . PRO A 1 199 ? 0.132 7.526 3.608 1.00 85.31 199 PRO A O 1
ATOM 1568 N N . PHE A 1 200 ? 0.594 9.639 4.124 1.00 87.06 200 PHE A N 1
ATOM 1569 C CA . PHE A 1 200 ? -0.820 9.954 4.290 1.00 87.06 200 PHE A CA 1
ATOM 1570 C C . PHE A 1 200 ? -1.596 9.814 2.975 1.00 87.06 200 PHE A C 1
ATOM 1572 O O . PHE A 1 200 ? -2.752 9.398 3.029 1.00 87.06 200 PHE A O 1
ATOM 1579 N N . SER A 1 201 ? -1.005 10.128 1.825 1.00 85.50 201 SER A N 1
ATOM 1580 C CA . SER A 1 201 ? -1.647 9.982 0.517 1.00 85.50 201 SER A CA 1
ATOM 1581 C C . SER A 1 201 ? -1.671 8.531 0.019 1.00 85.50 201 SER A C 1
ATOM 1583 O O . SER A 1 201 ? -2.664 8.135 -0.589 1.00 85.50 201 SER A O 1
ATOM 1585 N N . CYS A 1 202 ? -0.622 7.738 0.272 1.00 88.88 202 CYS A N 1
ATOM 1586 C CA . CYS A 1 202 ? -0.437 6.416 -0.346 1.00 88.88 202 CYS A CA 1
ATOM 1587 C C . CYS A 1 202 ? -0.374 5.224 0.625 1.00 88.88 202 CYS A C 1
ATOM 1589 O O . CYS A 1 202 ? 0.074 4.146 0.224 1.00 88.88 202 CYS A O 1
ATOM 1591 N N . ASP A 1 203 ? -0.805 5.392 1.877 1.00 90.44 203 ASP A N 1
ATOM 1592 C CA . ASP A 1 203 ? -0.914 4.299 2.849 1.00 90.44 203 ASP A CA 1
ATOM 1593 C C . ASP A 1 203 ? -1.829 3.187 2.318 1.00 90.44 203 ASP A C 1
ATOM 1595 O O . ASP A 1 203 ? -3.065 3.270 2.379 1.00 90.44 203 ASP A O 1
ATOM 1599 N N . PHE A 1 204 ? -1.202 2.135 1.791 1.00 92.25 204 PHE A N 1
ATOM 1600 C CA . PHE A 1 204 ? -1.901 1.005 1.204 1.00 92.25 204 PHE A CA 1
ATOM 1601 C C . PHE A 1 204 ? -2.374 -0.026 2.236 1.00 92.25 204 PHE A C 1
ATOM 1603 O O . PHE A 1 204 ? -2.962 -1.030 1.849 1.00 92.25 204 PHE A O 1
ATOM 1610 N N . TRP A 1 205 ? -2.201 0.229 3.535 1.00 92.31 205 TRP A N 1
ATOM 1611 C CA . TRP A 1 205 ? -2.873 -0.509 4.610 1.00 92.31 205 TRP A CA 1
ATOM 1612 C C . TRP A 1 205 ? -4.196 0.156 5.028 1.00 92.31 205 TRP A C 1
ATOM 1614 O O . TRP A 1 205 ? -4.850 -0.248 5.982 1.00 92.31 205 TRP A O 1
ATOM 1624 N N . THR A 1 206 ? -4.645 1.165 4.284 1.00 94.00 206 THR A N 1
ATOM 1625 C CA . THR A 1 206 ? -5.970 1.786 4.426 1.00 94.00 206 THR A CA 1
ATOM 1626 C C . THR A 1 206 ? -6.680 1.792 3.082 1.00 94.00 206 THR A C 1
ATOM 1628 O O . THR A 1 206 ? -6.051 1.518 2.067 1.00 94.00 206 THR A O 1
ATOM 1631 N N . LEU A 1 207 ? -7.952 2.213 3.015 1.00 94.81 207 LEU A N 1
ATOM 1632 C CA . LEU A 1 207 ? -8.673 2.401 1.740 1.00 94.81 207 LEU A CA 1
ATOM 1633 C C . LEU A 1 207 ? -7.951 3.314 0.730 1.00 94.81 207 LEU A C 1
ATOM 1635 O O . LEU A 1 207 ? -8.303 3.324 -0.444 1.00 94.81 207 LEU A O 1
ATOM 1639 N N . LYS A 1 208 ? -6.920 4.056 1.138 1.00 94.31 208 LYS A N 1
ATOM 1640 C CA . LYS A 1 208 ? -6.083 4.840 0.224 1.00 94.31 208 LYS A CA 1
ATOM 1641 C C . LYS A 1 208 ? -5.204 3.976 -0.682 1.00 94.31 208 LYS A C 1
ATOM 1643 O O . LYS A 1 208 ? -4.688 4.506 -1.662 1.00 94.31 208 LYS A O 1
ATOM 1648 N N . TYR A 1 209 ? -5.121 2.659 -0.456 1.00 95.38 209 TYR A N 1
ATOM 1649 C CA . TYR A 1 209 ? -4.506 1.722 -1.403 1.00 95.38 209 TYR A CA 1
ATOM 1650 C C . TYR A 1 209 ? -5.079 1.863 -2.822 1.00 95.38 209 TYR A C 1
ATOM 1652 O O . TYR A 1 209 ? -4.360 1.623 -3.783 1.00 95.38 209 TYR A O 1
ATOM 1660 N N . ILE A 1 210 ? -6.330 2.324 -2.970 1.00 95.00 210 ILE A N 1
ATOM 1661 C CA . ILE A 1 210 ? -6.950 2.666 -4.261 1.00 95.00 210 ILE A CA 1
ATOM 1662 C C . ILE A 1 210 ? -6.093 3.679 -5.035 1.00 95.00 210 ILE A C 1
ATOM 1664 O O . ILE A 1 210 ? -5.796 3.478 -6.212 1.00 95.00 210 ILE A O 1
ATOM 1668 N N . PHE A 1 211 ? -5.670 4.758 -4.368 1.00 94.69 211 PHE A N 1
ATOM 1669 C CA . PHE A 1 211 ? -4.813 5.779 -4.968 1.00 94.69 211 PHE A CA 1
ATOM 1670 C C . PHE A 1 211 ? -3.435 5.207 -5.302 1.00 94.69 211 PHE A C 1
ATOM 1672 O O . PHE A 1 211 ? -2.926 5.440 -6.395 1.00 94.69 211 PHE A O 1
ATOM 1679 N N . THR A 1 212 ? -2.854 4.409 -4.402 1.00 95.62 212 THR A N 1
ATOM 1680 C CA . THR A 1 212 ? -1.560 3.749 -4.628 1.00 95.62 212 THR A CA 1
ATOM 1681 C C . THR A 1 212 ? -1.613 2.808 -5.837 1.00 95.62 212 THR A C 1
ATOM 1683 O O . THR A 1 212 ? -0.708 2.826 -6.668 1.00 95.62 212 THR A O 1
ATOM 1686 N N . VAL A 1 213 ? -2.687 2.027 -5.986 1.00 96.38 213 VAL A N 1
ATOM 1687 C CA . VAL A 1 213 ? -2.920 1.140 -7.136 1.00 96.38 213 VAL A CA 1
ATOM 1688 C C . VAL A 1 213 ? -3.016 1.942 -8.435 1.00 96.38 213 VAL A C 1
ATOM 1690 O O . VAL A 1 213 ? -2.326 1.601 -9.395 1.00 96.38 213 VAL A O 1
ATOM 1693 N N . ASP A 1 214 ? -3.815 3.014 -8.479 1.00 94.88 214 ASP A N 1
ATOM 1694 C CA . ASP A 1 214 ? -3.928 3.868 -9.674 1.00 94.88 214 ASP A CA 1
ATOM 1695 C C . ASP A 1 214 ? -2.585 4.531 -10.026 1.00 94.88 214 ASP A C 1
ATOM 1697 O O . ASP A 1 214 ? -2.165 4.515 -11.185 1.00 94.88 214 ASP A O 1
ATOM 1701 N N . LEU A 1 215 ? -1.857 5.040 -9.028 1.00 95.25 215 LEU A N 1
ATOM 1702 C CA . LEU A 1 215 ? -0.548 5.660 -9.217 1.00 95.25 215 LEU A CA 1
ATOM 1703 C C . LEU A 1 215 ? 0.476 4.675 -9.800 1.00 95.25 215 LEU A C 1
ATOM 1705 O O . LEU A 1 215 ? 1.124 4.972 -10.807 1.00 95.25 215 LEU A O 1
ATOM 1709 N N . VAL A 1 216 ? 0.591 3.478 -9.219 1.00 96.69 216 VAL A N 1
ATOM 1710 C CA . VAL A 1 216 ? 1.502 2.447 -9.734 1.00 96.69 216 VAL A CA 1
ATOM 1711 C C . VAL A 1 216 ? 1.047 1.971 -11.117 1.00 96.69 216 VAL A C 1
ATOM 1713 O O . VAL A 1 216 ? 1.891 1.753 -11.989 1.00 96.69 216 VAL A O 1
ATOM 1716 N N . ALA A 1 217 ? -0.261 1.889 -11.383 1.00 96.06 217 ALA A N 1
ATOM 1717 C CA . ALA A 1 217 ? -0.788 1.538 -12.701 1.00 96.06 217 ALA A CA 1
ATOM 1718 C C . ALA A 1 217 ? -0.386 2.553 -13.782 1.00 96.06 217 ALA A C 1
ATOM 1720 O O . ALA A 1 217 ? 0.000 2.151 -14.883 1.00 96.06 217 ALA A O 1
ATOM 1721 N N . ARG A 1 218 ? -0.392 3.855 -13.466 1.00 94.44 218 ARG A N 1
ATOM 1722 C CA . ARG A 1 218 ? 0.114 4.914 -14.360 1.00 94.44 218 ARG A CA 1
ATOM 1723 C C . ARG A 1 218 ? 1.592 4.751 -14.659 1.00 94.44 218 ARG A C 1
ATOM 1725 O O . ARG A 1 218 ? 2.006 4.914 -15.802 1.00 94.44 218 ARG A O 1
ATOM 1732 N N . TRP A 1 219 ? 2.394 4.414 -13.651 1.00 95.56 219 TRP A N 1
ATOM 1733 C CA . TRP A 1 219 ? 3.819 4.170 -13.860 1.00 95.56 219 TRP A CA 1
ATOM 1734 C C . TRP A 1 219 ? 4.084 2.910 -14.666 1.00 95.56 219 TRP A C 1
ATOM 1736 O O . TRP A 1 219 ? 5.071 2.872 -15.398 1.00 95.56 219 TRP A O 1
ATOM 1746 N N . CYS A 1 220 ? 3.224 1.897 -14.562 1.00 95.25 220 CYS A N 1
ATOM 1747 C CA . CYS A 1 220 ? 3.298 0.693 -15.380 1.00 95.25 220 CYS A CA 1
ATOM 1748 C C . CYS A 1 220 ? 2.933 0.984 -16.840 1.00 95.25 220 CYS A C 1
ATOM 1750 O O . CYS A 1 220 ? 3.680 0.595 -17.742 1.00 95.25 220 CYS A O 1
ATOM 1752 N N . HIS A 1 221 ? 1.833 1.715 -17.046 1.00 93.00 221 HIS A N 1
ATOM 1753 C CA . HIS A 1 221 ? 1.138 1.872 -18.325 1.00 93.00 221 HIS A CA 1
ATOM 1754 C C . HIS A 1 221 ? 0.875 3.352 -18.668 1.00 93.00 221 HIS A C 1
ATOM 1756 O O . HIS A 1 221 ? -0.285 3.744 -18.807 1.00 93.00 221 HIS A O 1
ATOM 1762 N N . PRO A 1 222 ? 1.909 4.200 -18.822 1.00 89.88 222 PRO A N 1
ATOM 1763 C CA . PRO A 1 222 ? 1.740 5.655 -18.927 1.00 89.88 222 PRO A CA 1
ATOM 1764 C C . PRO A 1 222 ? 0.856 6.092 -20.103 1.00 89.88 222 PRO A C 1
ATOM 1766 O O . PRO A 1 222 ? 0.103 7.052 -19.976 1.00 89.88 222 PRO A O 1
ATOM 1769 N N . ASP A 1 223 ? 0.862 5.346 -21.210 1.00 89.75 223 ASP A N 1
ATOM 1770 C CA . ASP A 1 223 ? 0.060 5.652 -22.405 1.00 89.75 223 ASP A CA 1
ATOM 1771 C C . ASP A 1 223 ? -1.454 5.430 -22.214 1.00 89.75 223 ASP A C 1
ATOM 1773 O O . ASP A 1 223 ? -2.255 5.762 -23.088 1.00 89.75 223 ASP A O 1
ATOM 1777 N N . ARG A 1 224 ? -1.866 4.857 -21.076 1.00 89.12 224 ARG A N 1
ATOM 1778 C CA . ARG A 1 224 ? -3.260 4.489 -20.784 1.00 89.12 224 ARG A CA 1
ATOM 1779 C C . ARG A 1 224 ? -3.965 5.433 -19.811 1.00 89.12 224 ARG A C 1
ATOM 1781 O O . ARG A 1 224 ? -5.159 5.275 -19.555 1.00 89.12 224 ARG A O 1
ATOM 1788 N N . PHE A 1 225 ? -3.243 6.411 -19.273 1.00 87.62 225 PHE A N 1
ATOM 1789 C CA . PHE A 1 225 ? -3.741 7.347 -18.272 1.00 87.62 225 PHE A CA 1
ATOM 1790 C C . PHE A 1 225 ? -3.393 8.782 -18.670 1.00 87.62 225 PHE A C 1
ATOM 1792 O O . PHE A 1 225 ? -2.325 9.036 -19.218 1.00 87.62 225 PHE A O 1
ATOM 1799 N N . SER A 1 226 ? -4.271 9.744 -18.375 1.00 78.00 226 SER A N 1
ATOM 1800 C CA . SER A 1 226 ? -3.964 11.155 -18.613 1.00 78.00 226 SER A CA 1
ATOM 1801 C C . SER A 1 226 ? -3.378 11.802 -17.351 1.00 78.00 226 SER A C 1
ATOM 1803 O O . SER A 1 226 ? -3.820 11.523 -16.237 1.00 78.00 226 SER A O 1
ATOM 1805 N N . ALA A 1 227 ? -2.376 12.675 -17.502 1.00 63.16 227 ALA A N 1
ATOM 1806 C CA . ALA A 1 227 ? -1.673 13.294 -16.370 1.00 63.16 227 ALA A CA 1
ATOM 1807 C C . ALA A 1 227 ? -2.569 14.204 -15.508 1.00 63.16 227 ALA A C 1
ATOM 1809 O O . ALA A 1 227 ? -2.363 14.311 -14.302 1.00 63.16 227 ALA A O 1
ATOM 1810 N N . LYS A 1 228 ? -3.592 14.825 -16.111 1.00 61.41 228 LYS A N 1
ATOM 1811 C CA . LYS A 1 228 ? -4.538 15.703 -15.406 1.00 61.41 228 LYS A CA 1
ATOM 1812 C C . LYS A 1 228 ? -5.367 14.948 -14.356 1.00 61.41 228 LYS A C 1
ATOM 1814 O O . LYS A 1 228 ? -5.809 15.542 -13.381 1.00 61.41 228 LYS A O 1
ATOM 1819 N N . ASP A 1 229 ? -5.504 13.635 -14.520 1.00 74.50 229 ASP A N 1
ATOM 1820 C CA . ASP A 1 229 ? -6.409 12.827 -13.710 1.00 74.50 229 ASP A CA 1
ATOM 1821 C C . ASP A 1 229 ? -5.878 12.520 -12.298 1.00 74.50 229 ASP A C 1
ATOM 1823 O O . ASP A 1 229 ? -6.675 12.133 -11.458 1.00 74.50 229 ASP A O 1
ATOM 1827 N N . LEU A 1 230 ? -4.572 12.625 -12.006 1.00 81.81 230 LEU A N 1
ATOM 1828 C CA . LEU A 1 230 ? -4.022 12.080 -10.749 1.00 81.81 230 LEU A CA 1
ATOM 1829 C C . LEU A 1 230 ? -4.339 12.942 -9.514 1.00 81.81 230 LEU A 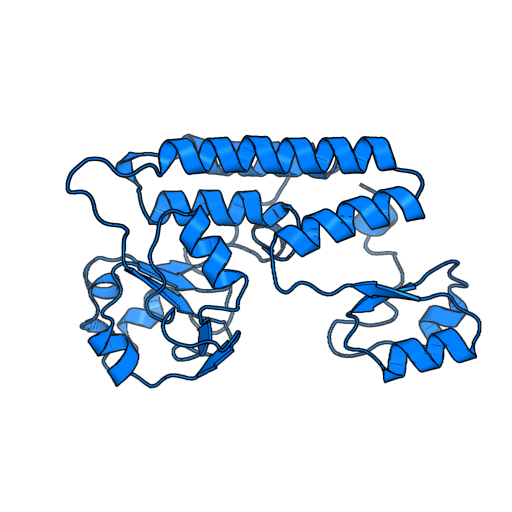C 1
ATOM 1831 O O . LEU A 1 230 ? -4.800 12.422 -8.501 1.00 81.81 230 LEU A O 1
ATOM 1835 N N . GLU A 1 231 ? -4.100 14.253 -9.583 1.00 81.50 231 GLU A N 1
ATOM 1836 C CA . GLU A 1 231 ? -4.416 15.168 -8.472 1.00 81.50 231 GLU A CA 1
ATOM 1837 C C . GLU A 1 231 ? -5.929 15.321 -8.285 1.00 81.50 231 GLU A C 1
ATOM 1839 O O . GLU A 1 231 ? -6.416 15.359 -7.155 1.00 81.50 231 GLU A O 1
ATOM 1844 N N . GLU A 1 232 ? -6.682 15.343 -9.390 1.00 84.38 232 GLU A N 1
ATOM 1845 C CA . GLU A 1 232 ? -8.147 15.336 -9.358 1.00 84.38 232 GLU A CA 1
ATOM 1846 C C . GLU A 1 232 ? -8.672 14.041 -8.719 1.00 84.38 232 GLU A C 1
ATOM 1848 O O . GLU A 1 232 ? -9.513 14.113 -7.822 1.00 84.38 232 GLU A O 1
ATOM 1853 N N . LEU A 1 233 ? -8.119 12.876 -9.088 1.00 86.50 233 LEU A N 1
ATOM 1854 C CA . LEU A 1 233 ? -8.442 11.590 -8.462 1.00 86.50 233 LEU A CA 1
ATOM 1855 C C . LEU A 1 233 ? -8.122 11.595 -6.969 1.00 86.50 233 LEU A C 1
ATOM 1857 O O . LEU A 1 233 ? -8.959 11.192 -6.168 1.00 86.50 233 LEU A O 1
ATOM 1861 N N . ARG A 1 234 ? -6.930 12.053 -6.574 1.00 88.62 234 ARG A N 1
ATOM 1862 C CA . ARG A 1 234 ? -6.532 12.113 -5.162 1.00 88.62 234 ARG A CA 1
ATOM 1863 C C . ARG A 1 234 ? -7.504 12.963 -4.354 1.00 88.62 234 ARG A C 1
ATOM 1865 O O . ARG A 1 234 ? -7.965 12.537 -3.296 1.00 88.62 234 ARG A O 1
ATOM 1872 N N . ALA A 1 235 ? -7.810 14.161 -4.847 1.00 87.62 235 ALA A N 1
ATOM 1873 C CA . ALA A 1 235 ? -8.716 15.079 -4.177 1.00 87.62 235 ALA A CA 1
ATOM 1874 C C . ALA A 1 235 ? -10.132 14.497 -4.074 1.00 87.62 235 ALA A C 1
ATOM 1876 O O . ALA A 1 235 ? -10.735 14.552 -3.003 1.00 87.62 235 ALA A O 1
ATOM 1877 N N . ASP A 1 236 ? -10.652 13.914 -5.154 1.00 89.62 236 ASP A N 1
ATOM 1878 C CA . ASP A 1 236 ? -11.970 13.280 -5.173 1.00 89.62 236 ASP A CA 1
ATOM 1879 C C . ASP A 1 236 ? -12.034 12.067 -4.236 1.00 89.62 236 ASP A C 1
ATOM 1881 O O . ASP A 1 236 ? -12.928 11.992 -3.392 1.00 89.62 236 ASP A O 1
ATOM 1885 N N . LEU A 1 237 ? -11.041 11.175 -4.285 1.00 91.56 237 LEU A N 1
ATOM 1886 C CA . LEU A 1 237 ? -10.963 10.011 -3.407 1.00 91.56 237 LEU A CA 1
ATOM 1887 C C . LEU A 1 237 ? -10.901 10.433 -1.938 1.00 91.56 237 LEU A C 1
ATOM 1889 O O . LEU A 1 237 ? -11.676 9.944 -1.122 1.00 91.56 237 LEU A O 1
ATOM 1893 N N . LEU A 1 238 ? -10.030 11.374 -1.573 1.00 90.19 238 LEU A N 1
ATOM 1894 C CA . LEU A 1 238 ? -9.940 11.850 -0.193 1.00 90.19 238 LEU A CA 1
ATOM 1895 C C . LEU A 1 238 ? -11.225 12.571 0.246 1.00 90.19 238 LEU A C 1
ATOM 1897 O O . LEU A 1 238 ? -11.683 12.385 1.376 1.00 90.19 238 LEU A O 1
ATOM 1901 N N . ASN A 1 239 ? -11.875 13.329 -0.637 1.00 89.69 239 ASN A N 1
ATOM 1902 C CA . ASN A 1 239 ? -13.183 13.913 -0.344 1.00 89.69 239 ASN A CA 1
ATOM 1903 C C . ASN A 1 239 ? -14.242 12.837 -0.098 1.00 89.69 239 ASN A C 1
ATOM 1905 O O . ASN A 1 239 ? -14.960 12.921 0.904 1.00 89.69 239 ASN A O 1
ATOM 1909 N N . LYS A 1 240 ? -14.303 11.812 -0.952 1.00 91.44 240 LYS A N 1
ATOM 1910 C CA . LYS A 1 240 ? -15.190 10.657 -0.806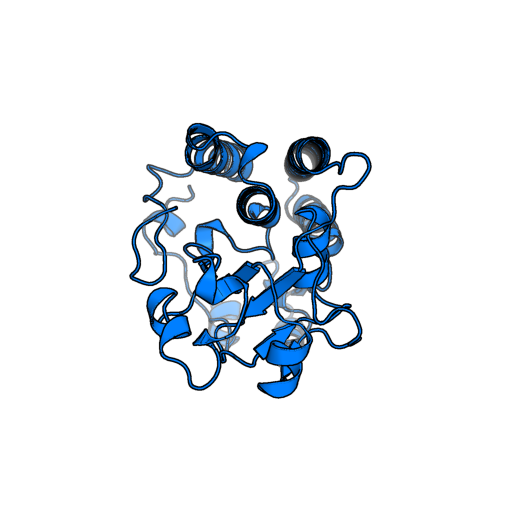 1.00 91.44 240 LYS A CA 1
ATOM 1911 C C . LYS A 1 240 ? -14.911 9.910 0.487 1.00 91.44 240 LYS A C 1
ATOM 1913 O O . LYS A 1 240 ? -15.853 9.708 1.236 1.00 91.44 240 LYS A O 1
ATOM 1918 N N . LEU A 1 241 ? -13.660 9.574 0.811 1.00 91.69 241 LEU A N 1
ATOM 1919 C CA . LEU A 1 241 ? -13.283 8.798 2.002 1.00 91.69 241 LEU A CA 1
ATOM 1920 C C . LEU A 1 241 ? -13.558 9.550 3.313 1.00 91.69 241 LEU A C 1
ATOM 1922 O O . LEU A 1 241 ? -14.070 8.972 4.275 1.00 91.69 241 LEU A O 1
ATOM 1926 N N . TYR A 1 242 ? -13.290 10.856 3.351 1.00 89.25 242 TYR A N 1
ATOM 1927 C CA . TYR A 1 242 ? -13.426 11.657 4.570 1.00 89.25 242 TYR A CA 1
ATOM 1928 C C . TYR A 1 242 ? -14.759 12.419 4.666 1.00 89.25 242 TYR A C 1
ATOM 1930 O O . TYR A 1 242 ? -15.056 13.007 5.712 1.00 89.25 242 TYR A O 1
ATOM 1938 N N . GLY A 1 243 ? -15.593 12.388 3.623 1.00 85.25 243 GLY A N 1
ATOM 1939 C CA . GLY A 1 243 ? -16.890 13.068 3.568 1.00 85.25 243 GLY A CA 1
ATOM 1940 C C . GLY A 1 243 ? -16.760 14.590 3.458 1.00 85.25 243 GLY A C 1
ATOM 1941 O O . GLY A 1 243 ? -17.411 15.313 4.208 1.00 85.25 243 GLY A O 1
ATOM 1942 N N . GLY A 1 244 ? -15.838 15.081 2.620 1.00 80.50 244 GLY A N 1
ATOM 1943 C CA . GLY A 1 244 ? -15.591 16.519 2.396 1.00 80.50 244 GLY A CA 1
ATOM 1944 C C . GLY A 1 244 ? -15.066 17.276 3.623 1.00 80.50 244 GLY A C 1
ATOM 1945 O O . GLY A 1 244 ? -15.132 18.499 3.704 1.00 80.50 244 GLY A O 1
ATOM 1946 N N . ARG A 1 245 ? -14.592 16.543 4.635 1.00 77.69 245 ARG A N 1
ATOM 1947 C CA . ARG A 1 245 ? -14.155 17.090 5.926 1.00 77.69 245 ARG A CA 1
ATOM 1948 C C . ARG A 1 245 ? -12.682 17.479 5.953 1.00 77.69 245 ARG A C 1
ATOM 1950 O O . ARG A 1 245 ? -12.275 18.118 6.932 1.00 77.69 245 ARG A O 1
ATOM 1957 N N . LEU A 1 246 ? -11.906 17.060 4.960 1.00 72.88 246 LEU A N 1
ATOM 1958 C CA . LEU A 1 246 ? -10.531 17.504 4.774 1.00 72.88 246 LEU A CA 1
ATOM 1959 C C . LEU A 1 246 ? -10.563 18.954 4.276 1.00 72.88 246 LEU A C 1
ATOM 1961 O O . LEU A 1 246 ? -11.438 19.324 3.501 1.00 72.88 246 LEU A O 1
ATOM 1965 N N . GLY A 1 247 ? -9.687 19.797 4.827 1.00 70.56 247 GLY A N 1
ATOM 1966 C CA . GLY A 1 247 ? -9.515 21.166 4.334 1.00 70.56 247 GLY A CA 1
ATOM 1967 C C . GLY A 1 247 ? -8.790 21.167 2.987 1.00 70.56 247 GLY A C 1
ATOM 1968 O O . GLY A 1 247 ? -8.807 20.169 2.271 1.00 70.56 247 GLY A O 1
ATOM 1969 N N . GLU A 1 248 ? -8.103 22.261 2.663 1.00 71.50 248 GLU A N 1
ATOM 1970 C CA . GLU A 1 248 ? -7.166 22.243 1.535 1.00 71.50 248 GLU A CA 1
ATOM 1971 C C . GLU A 1 248 ? -6.117 21.144 1.745 1.00 71.50 248 GLU A C 1
ATOM 1973 O O . GLU A 1 248 ? -5.483 21.056 2.801 1.00 71.50 248 GLU A O 1
ATOM 1978 N N . LEU A 1 249 ? -5.986 20.275 0.744 1.00 70.81 249 LEU A N 1
ATOM 1979 C CA . LEU A 1 249 ? -4.995 19.212 0.735 1.00 70.81 249 LEU A CA 1
ATOM 1980 C C . LEU A 1 249 ? -3.649 19.801 0.310 1.00 70.81 249 LEU A C 1
ATOM 1982 O O . LEU A 1 249 ? -3.601 20.501 -0.705 1.00 70.81 249 LEU A O 1
ATOM 1986 N N . PRO A 1 250 ? -2.552 19.517 1.031 1.00 68.31 250 PRO A N 1
ATOM 1987 C CA . PRO A 1 250 ? -1.232 19.854 0.525 1.00 68.31 250 PRO A CA 1
ATOM 1988 C C . PRO A 1 250 ? -0.978 19.106 -0.792 1.00 68.31 250 PRO A C 1
ATOM 1990 O O . PRO A 1 250 ? -1.492 18.002 -1.008 1.00 68.31 250 PRO A O 1
ATOM 1993 N N . SER A 1 251 ? -0.186 19.700 -1.685 1.00 73.56 251 SER A N 1
ATOM 1994 C CA . SER A 1 251 ? 0.319 19.006 -2.877 1.00 73.56 251 SER A CA 1
ATOM 1995 C C . SER A 1 251 ? 1.005 17.696 -2.488 1.00 73.56 251 SER A C 1
ATOM 1997 O O . SER A 1 251 ? 1.514 17.586 -1.370 1.00 73.56 251 SER A O 1
ATOM 1999 N N . LEU A 1 252 ? 1.014 16.711 -3.391 1.00 78.12 252 LEU A N 1
ATOM 2000 C CA . LEU A 1 252 ? 1.795 15.494 -3.178 1.00 78.12 252 LEU A CA 1
ATOM 2001 C C . LEU A 1 252 ? 3.248 15.872 -2.886 1.00 78.12 252 LEU A C 1
ATOM 2003 O O . LEU A 1 252 ? 3.881 16.584 -3.666 1.00 78.12 252 LEU A O 1
ATOM 2007 N N . SER A 1 253 ? 3.746 15.414 -1.743 1.00 71.50 253 SER A N 1
ATOM 2008 C CA . SER A 1 253 ? 5.159 15.507 -1.404 1.00 71.50 253 SER A CA 1
ATOM 2009 C C . SER A 1 253 ? 5.795 14.170 -1.718 1.00 71.50 253 SER A C 1
ATOM 2011 O O . SER A 1 253 ? 5.285 13.143 -1.286 1.00 71.50 253 SER A O 1
ATOM 2013 N N . TYR A 1 254 ? 6.912 14.195 -2.424 1.00 70.88 254 TYR A N 1
ATOM 2014 C CA . TYR A 1 254 ? 7.786 13.041 -2.603 1.00 70.88 254 TYR A CA 1
ATOM 2015 C C . TYR A 1 254 ? 9.030 13.252 -1.728 1.00 70.88 254 TYR A C 1
ATOM 2017 O O . TYR A 1 254 ? 9.252 14.368 -1.238 1.00 70.88 254 TYR A O 1
ATOM 2025 N N . GLY A 1 255 ? 9.797 12.199 -1.458 1.00 53.97 255 GLY A N 1
ATOM 2026 C CA . GLY A 1 255 ? 11.052 12.262 -0.718 1.00 53.97 255 GLY A CA 1
ATOM 2027 C C . GLY A 1 255 ? 12.053 13.125 -1.480 1.00 53.97 255 GLY A C 1
ATOM 2028 O O . GLY A 1 255 ? 12.746 12.676 -2.378 1.00 53.97 255 GLY A O 1
ATOM 2029 N N . THR A 1 256 ? 12.062 14.421 -1.175 1.00 47.41 256 THR A N 1
ATOM 2030 C CA . THR A 1 256 ? 12.982 15.471 -1.657 1.00 47.41 256 THR A CA 1
ATOM 2031 C C . THR A 1 256 ? 13.190 15.664 -3.177 1.00 47.41 256 THR A C 1
ATOM 2033 O O . THR A 1 256 ? 13.858 16.630 -3.550 1.00 47.41 256 THR A O 1
ATOM 2036 N N . GLY A 1 257 ? 12.571 14.863 -4.049 1.00 39.75 257 GLY A N 1
ATOM 2037 C CA . GLY A 1 257 ? 12.551 15.021 -5.511 1.00 39.75 257 GLY A CA 1
ATOM 2038 C C . GLY A 1 257 ? 11.214 15.563 -6.031 1.00 39.75 257 GLY A C 1
ATOM 2039 O O . GLY A 1 257 ? 10.164 15.308 -5.445 1.00 39.75 257 GLY A O 1
ATOM 2040 N N . ASP A 1 258 ? 11.248 16.360 -7.103 1.00 37.75 258 ASP A N 1
ATOM 2041 C CA . ASP A 1 258 ? 10.066 16.989 -7.714 1.00 37.75 258 ASP A CA 1
ATOM 2042 C C . ASP A 1 258 ? 8.979 15.969 -8.121 1.00 37.75 258 ASP A C 1
ATOM 2044 O O . ASP A 1 258 ? 9.259 14.800 -8.380 1.00 37.75 258 ASP A O 1
ATOM 2048 N N . GLY A 1 259 ? 7.728 16.449 -8.168 1.00 45.47 259 GLY A N 1
ATOM 2049 C CA . GLY A 1 259 ? 6.511 15.669 -8.430 1.00 45.47 259 GLY A CA 1
ATOM 2050 C C . GLY A 1 259 ? 6.431 14.925 -9.782 1.00 45.47 259 GLY A C 1
ATOM 2051 O O . GLY A 1 259 ? 7.394 14.901 -10.540 1.00 45.47 259 GLY A O 1
ATOM 2052 N N . PRO A 1 260 ? 5.269 14.300 -10.072 1.00 41.94 260 PRO A N 1
ATOM 2053 C CA . PRO A 1 260 ? 5.111 13.113 -10.932 1.00 41.94 260 PRO A CA 1
ATOM 2054 C C . PRO A 1 260 ? 5.659 13.198 -12.364 1.00 41.94 260 PRO A C 1
ATOM 2056 O O . PRO A 1 260 ? 5.546 14.275 -12.994 1.00 41.94 260 PRO A O 1
#

Foldseek 3Di:
DPVCVVVVVDDDQDDPVDHNLVSVVVVVDQEAEEAQVPVVSCVSCVVVVHHYDHADDQELVSQLVVLCVVCVVVVNNVLSVLLVVVLVVLLVVQQVLLDDDPPDAAFEEFEAEQVDRQKGAEQRHNVVVLQVSLNHHYLRPVDPGGIDGHDVVSCVVSLGLAYEYEAYLPADLVCQCVPPPSVVRNCNVVVRYYYDFDCVQCVCSHSSSSLSSNVSSCSRPVVSDDPVVNVVVSVVSVCSSVVVPDDDDDDTHGNPDDDD

Secondary structure (DSSP, 8-state):
--HHHHTT-S---B-SS-B-HHHHHHT--S-EEEETT-HHHHHHHHHTT--EEEE--SSHHHHHHHHHHHHHHHT-HHHHHHHHHHHHHHHHHHHHHH-PPTT--PPEEEEE-TT-TTEEE-SSSHHHHHHHHTT-EETTTT---SEEE--HHHHHHH--SEEEEPP-SS--TGGGGTSTTGGGSHHHHTT-EEE---HHHH-TTSTTHHHHHHHHHHHH-GGGS-TTHHHHHHHHHHHHHHTS---SPPPPP-SSS---

Nearest PDB structures (foldseek):
  3psh-assembly1_A  TM=8.123E-01  e=1.409E-12  Haemophilus influenzae
  4pag-assembly1_A  TM=7.706E-01  e=9.341E-13  Sulfurospirillum deleyianum DSM 6946
  5m34-assembly1_A  TM=8.131E-01  e=6.792E-11  Escherichia coli K-12
  5m2q-assembly1_A  TM=7.834E-01  e=3.166E-11  Escherichia coli
  4fi3-assembly1_F  TM=7.943E-01  e=5.064E-11  Escherichia coli K-12

Sequence (260 aa):
MDERIRERTLPTPGNWDFVNIESIVALQPDLVILWSGQDESIAALEEKGIPVFGVYIERFADIHREITALGELTGTQERAAELLAIAQDELEAVQRKTVLGEGEAKPRIYFMWDQGPLETAGRNSTVQELIDLAGGTNVAADSELEHLVVNLENVLVWNPELIVMWCNDRLNVEDIGELSGWRSLSAVRNGRVRELPDPFSCDFWTLKYIFTVDLVARWCHPDRFSAKDLEELRADLLNKLYGGRLGELPSLSYGTGDGP

Mean predicted aligned error: 5.13 Å